Protein AF-A0A1V2LQW3-F1 (afdb_monomer)

Structure (mmCIF, N/CA/C/O backbone):
data_AF-A0A1V2LQW3-F1
#
_entry.id   AF-A0A1V2LQW3-F1
#
loop_
_atom_site.group_PDB
_atom_site.id
_atom_site.type_symbol
_atom_site.label_atom_id
_atom_site.label_alt_id
_atom_site.label_comp_id
_atom_site.label_asym_id
_atom_site.label_entity_id
_atom_site.label_seq_id
_atom_site.pdbx_PDB_ins_code
_atom_site.Cartn_x
_atom_site.Cartn_y
_atom_site.Cartn_z
_atom_site.occupancy
_atom_site.B_iso_or_equiv
_atom_site.auth_seq_id
_atom_site.auth_comp_id
_atom_site.auth_asym_id
_atom_site.auth_atom_id
_atom_site.pdbx_PDB_model_num
ATOM 1 N N . MET A 1 1 ? -8.054 16.182 -94.703 1.00 36.06 1 MET A N 1
ATOM 2 C CA . MET A 1 1 ? -8.138 17.647 -94.898 1.00 36.06 1 MET A CA 1
ATOM 3 C C . MET A 1 1 ? -8.722 18.257 -93.636 1.00 36.06 1 MET A C 1
ATOM 5 O O . MET A 1 1 ? -9.782 17.795 -93.249 1.00 36.06 1 MET A O 1
ATOM 9 N N . GLN A 1 2 ? -8.041 19.278 -93.086 1.00 30.33 2 GLN A N 1
ATOM 10 C CA . GLN A 1 2 ? -8.401 20.140 -91.935 1.00 30.33 2 GLN A CA 1
ATOM 11 C C . GLN A 1 2 ? -8.540 19.435 -90.570 1.00 30.33 2 GLN A C 1
ATOM 13 O O . GLN A 1 2 ? -8.998 18.307 -90.520 1.00 30.33 2 GLN A O 1
ATOM 18 N N . ARG A 1 3 ? -8.209 20.011 -89.409 1.00 31.22 3 ARG A N 1
ATOM 19 C CA . ARG A 1 3 ? -7.457 21.197 -88.937 1.00 31.22 3 ARG A CA 1
ATOM 20 C C . ARG A 1 3 ? -7.416 20.998 -87.413 1.00 31.22 3 ARG A C 1
ATOM 22 O O . ARG A 1 3 ? -8.466 20.703 -86.868 1.00 31.22 3 ARG A O 1
ATOM 29 N N . GLU A 1 4 ? -6.301 21.251 -86.736 1.00 30.75 4 GLU A N 1
ATOM 30 C CA . GLU A 1 4 ? -6.349 21.814 -85.379 1.00 30.75 4 GLU A CA 1
ATOM 31 C C . GLU A 1 4 ? -5.042 22.550 -85.062 1.00 30.75 4 GLU A C 1
ATOM 33 O O . GLU A 1 4 ? -3.951 22.145 -85.465 1.00 30.75 4 GLU A O 1
ATOM 38 N N . ALA A 1 5 ? -5.207 23.726 -84.463 1.00 33.47 5 ALA A N 1
ATOM 39 C CA . ALA A 1 5 ? -4.215 24.776 -84.317 1.00 33.47 5 ALA A CA 1
ATOM 40 C C . ALA A 1 5 ? -3.486 24.688 -82.965 1.00 33.47 5 ALA A C 1
ATOM 42 O O . ALA A 1 5 ? -4.085 24.377 -81.942 1.00 33.47 5 ALA A O 1
ATOM 43 N N . ARG A 1 6 ? -2.191 25.026 -82.971 1.00 37.09 6 ARG A N 1
ATOM 44 C CA . ARG A 1 6 ? -1.392 25.395 -81.784 1.00 37.09 6 ARG A CA 1
ATOM 45 C C . ARG A 1 6 ? -1.710 26.832 -81.375 1.00 37.09 6 ARG A C 1
ATOM 47 O O . ARG A 1 6 ? -1.952 27.593 -82.304 1.00 37.09 6 ARG A O 1
ATOM 54 N N . ILE A 1 7 ? -1.588 27.189 -80.082 1.00 40.00 7 ILE A N 1
ATOM 55 C CA . ILE A 1 7 ? -0.587 28.121 -79.472 1.00 40.00 7 ILE A CA 1
ATOM 56 C C . ILE A 1 7 ? -0.532 27.864 -77.915 1.00 40.00 7 ILE A C 1
ATOM 58 O O . ILE A 1 7 ? -1.255 26.978 -77.467 1.00 40.00 7 ILE A O 1
ATOM 62 N N . PRO A 1 8 ? 0.318 28.515 -77.081 1.00 36.09 8 PRO A N 1
ATOM 63 C CA . PRO A 1 8 ? 1.553 27.986 -76.474 1.00 36.09 8 PRO A CA 1
ATOM 64 C C . PRO A 1 8 ? 1.523 27.851 -74.927 1.00 36.09 8 PRO A C 1
ATOM 66 O O . PRO A 1 8 ? 0.707 28.465 -74.246 1.00 36.09 8 PRO A O 1
ATOM 69 N N . LEU A 1 9 ? 2.485 27.116 -74.357 1.00 34.53 9 LEU A N 1
ATOM 70 C CA . LEU A 1 9 ? 2.824 27.173 -72.927 1.00 34.53 9 LEU A CA 1
ATOM 71 C C . LEU A 1 9 ? 4.061 28.065 -72.748 1.00 34.53 9 LEU A C 1
ATOM 73 O O . LEU A 1 9 ? 5.179 27.626 -73.000 1.00 34.53 9 LEU A O 1
ATOM 77 N N . GLU A 1 10 ? 3.851 29.309 -72.323 1.00 35.41 10 GLU A N 1
ATOM 78 C CA . GLU A 1 10 ? 4.890 30.180 -71.763 1.00 35.41 10 GLU A CA 1
ATOM 79 C C . GLU A 1 10 ? 4.556 30.468 -70.301 1.00 35.41 10 GLU A C 1
ATOM 81 O O . GLU A 1 10 ? 3.424 30.819 -69.969 1.00 35.41 10 GLU A O 1
ATOM 86 N N . GLY A 1 11 ? 5.553 30.326 -69.430 1.00 29.30 11 GLY A N 1
ATOM 87 C CA . GLY A 1 11 ? 5.400 30.656 -68.020 1.00 29.30 11 GLY A CA 1
ATOM 88 C C . GLY A 1 11 ? 6.510 30.131 -67.122 1.00 29.30 11 GLY A C 1
ATOM 89 O O . GLY A 1 11 ? 6.221 29.576 -66.068 1.00 29.30 11 GLY A O 1
ATOM 90 N N . GLU A 1 12 ? 7.776 30.308 -67.508 1.00 41.56 12 GLU A N 1
ATOM 91 C CA . GLU A 1 12 ? 8.852 30.387 -66.520 1.00 41.56 12 GLU A CA 1
ATOM 92 C C . GLU A 1 12 ? 8.511 31.499 -65.520 1.00 41.56 12 GLU A C 1
ATOM 94 O O . GLU A 1 12 ? 8.463 32.671 -65.901 1.00 41.56 12 GLU A O 1
ATOM 99 N N . LYS A 1 13 ? 8.285 31.146 -64.249 1.00 35.94 13 LYS A N 1
ATOM 100 C CA . LYS A 1 13 ? 8.717 31.934 -63.084 1.00 35.94 13 LYS A CA 1
ATOM 101 C C . LYS A 1 13 ? 8.375 31.244 -61.763 1.00 35.94 13 LYS A C 1
ATOM 103 O O . LYS A 1 13 ? 7.268 30.770 -61.558 1.00 35.94 13 LYS A O 1
ATOM 108 N N . GLN A 1 14 ? 9.350 31.346 -60.857 1.00 32.97 14 GLN A N 1
ATOM 109 C CA . GLN A 1 14 ? 9.320 31.057 -59.417 1.00 32.97 14 GLN A CA 1
ATOM 110 C C . GLN A 1 14 ? 9.673 29.626 -58.984 1.00 32.97 14 GLN A C 1
ATOM 112 O O . GLN A 1 14 ? 8.969 28.962 -58.234 1.00 32.97 14 GLN A O 1
ATOM 117 N N . LEU A 1 15 ? 10.898 29.234 -59.346 1.00 40.00 15 LEU A N 1
ATOM 118 C CA . LEU A 1 15 ? 11.817 28.611 -58.391 1.00 40.00 15 LEU A CA 1
ATOM 119 C C . LEU A 1 15 ? 12.163 29.633 -57.293 1.00 40.00 15 LEU A C 1
ATOM 121 O O . LEU A 1 15 ? 13.066 30.446 -57.474 1.00 40.00 15 LEU A O 1
ATOM 125 N N . SER A 1 16 ? 11.456 29.602 -56.167 1.00 38.72 16 SER A N 1
ATOM 126 C CA . SER A 1 16 ? 12.013 29.991 -54.865 1.00 38.72 16 SER A CA 1
ATOM 127 C C . SER A 1 16 ? 11.068 29.584 -53.731 1.00 38.72 16 SER A C 1
ATOM 129 O O . SER A 1 16 ? 9.889 29.914 -53.736 1.00 38.72 16 SER A O 1
ATOM 131 N N . ASN A 1 17 ? 11.629 28.892 -52.736 1.00 34.75 17 ASN A N 1
ATOM 132 C CA . ASN A 1 17 ? 11.014 28.463 -51.472 1.00 34.75 17 ASN A CA 1
ATOM 133 C C . ASN A 1 17 ? 10.081 27.245 -51.504 1.00 34.75 17 ASN A C 1
ATOM 135 O O . ASN A 1 17 ? 8.942 27.310 -51.051 1.00 34.75 17 ASN A O 1
ATOM 139 N N . ILE A 1 18 ? 10.627 26.079 -51.848 1.00 35.09 18 ILE A N 1
ATOM 140 C CA . ILE A 1 18 ? 10.223 24.856 -51.144 1.00 35.09 18 ILE A CA 1
ATOM 141 C C . ILE A 1 18 ? 11.275 24.642 -50.058 1.00 35.09 18 ILE A C 1
ATOM 143 O O . ILE A 1 18 ? 12.358 24.124 -50.315 1.00 35.09 18 ILE A O 1
ATOM 147 N N . LYS A 1 19 ? 10.989 25.136 -48.846 1.00 32.06 19 LYS A N 1
ATOM 148 C CA . LYS A 1 19 ? 11.715 24.706 -47.647 1.00 32.06 19 LYS A CA 1
ATOM 149 C C . LYS A 1 19 ? 11.598 23.189 -47.592 1.00 32.06 19 LYS A C 1
ATOM 151 O O . LYS A 1 19 ? 10.472 22.689 -47.597 1.00 32.06 19 LYS A O 1
ATOM 156 N N . ASN A 1 20 ? 12.740 22.507 -47.540 1.00 35.47 20 ASN A N 1
ATOM 157 C CA . ASN A 1 20 ? 12.854 21.103 -47.173 1.00 35.47 20 ASN A CA 1
ATOM 158 C C . ASN A 1 20 ? 11.865 20.811 -46.039 1.00 35.47 20 ASN A C 1
ATOM 160 O O . ASN A 1 20 ? 12.103 21.187 -44.894 1.00 35.47 20 ASN A O 1
ATOM 164 N N . HIS A 1 21 ? 10.736 20.181 -46.357 1.00 32.88 21 HIS A N 1
ATOM 165 C CA . HIS A 1 21 ? 10.089 19.339 -45.372 1.00 32.88 21 HIS A CA 1
ATOM 166 C C . HIS A 1 21 ? 11.007 18.132 -45.302 1.00 32.88 21 HIS A C 1
ATOM 168 O O . HIS A 1 21 ? 10.893 17.208 -46.106 1.00 32.88 21 HIS A O 1
ATOM 174 N N . GLU A 1 22 ? 11.996 18.208 -44.411 1.00 30.56 22 GLU A N 1
ATOM 175 C CA . GLU A 1 22 ? 12.583 17.001 -43.863 1.00 30.56 22 GLU A CA 1
ATOM 176 C C . GLU A 1 22 ? 11.402 16.147 -43.423 1.00 30.56 22 GLU A C 1
ATOM 178 O O . GLU A 1 22 ? 10.659 16.489 -42.502 1.00 30.56 22 GLU A O 1
ATOM 183 N N . ILE A 1 23 ? 11.175 15.063 -44.157 1.00 35.03 23 ILE A N 1
ATOM 184 C CA . ILE A 1 23 ? 10.431 13.942 -43.625 1.00 35.03 23 ILE A CA 1
ATOM 185 C C . ILE A 1 23 ? 11.296 13.486 -42.457 1.00 35.03 23 ILE A C 1
ATOM 187 O O . ILE A 1 23 ? 12.289 12.786 -42.647 1.00 35.03 23 ILE A O 1
ATOM 191 N N . VAL A 1 24 ? 10.965 13.964 -41.259 1.00 31.55 24 VAL A N 1
ATOM 192 C CA . VAL A 1 24 ? 11.490 13.414 -40.020 1.00 31.55 24 VAL A CA 1
ATOM 193 C C . VAL A 1 24 ? 10.931 12.002 -39.957 1.00 31.55 24 VAL A C 1
ATOM 195 O O . VAL A 1 24 ? 9.814 11.762 -39.502 1.00 31.55 24 VAL A O 1
ATOM 198 N N . VAL A 1 25 ? 11.692 11.058 -40.502 1.00 32.56 25 VAL A N 1
ATOM 199 C CA . VAL A 1 25 ? 11.541 9.650 -40.169 1.00 32.56 25 VAL A CA 1
ATOM 200 C C . VAL A 1 25 ? 11.925 9.569 -38.697 1.00 32.56 25 VAL A C 1
ATOM 202 O O . VAL A 1 25 ? 13.106 9.555 -38.360 1.00 32.56 25 VAL A O 1
ATOM 205 N N . VAL A 1 26 ? 10.927 9.615 -37.815 1.00 36.00 26 VAL A N 1
ATOM 206 C CA . VAL A 1 26 ? 11.107 9.333 -36.391 1.00 36.00 26 VAL A CA 1
ATOM 207 C C . VAL A 1 26 ? 11.644 7.906 -36.319 1.00 36.00 26 VAL A C 1
ATOM 209 O O . VAL A 1 26 ? 10.924 6.957 -36.630 1.00 36.00 26 VAL A O 1
ATOM 212 N N . GLN A 1 27 ? 12.938 7.756 -36.027 1.00 40.62 27 GLN A N 1
ATOM 213 C CA . GLN A 1 27 ? 13.554 6.444 -35.858 1.00 40.62 27 GLN A CA 1
ATOM 214 C C . GLN A 1 27 ? 12.815 5.709 -34.727 1.00 40.62 27 GLN A C 1
ATOM 216 O O . GLN A 1 27 ? 12.693 6.281 -33.644 1.00 40.62 27 GLN A O 1
ATOM 221 N N . PRO A 1 28 ? 12.305 4.481 -34.939 1.00 45.44 28 PRO A N 1
ATOM 222 C CA . PRO A 1 28 ? 11.524 3.794 -33.909 1.00 45.44 28 PRO A CA 1
ATOM 223 C C . PRO A 1 28 ? 12.383 3.217 -32.780 1.00 45.44 28 PRO A C 1
ATOM 225 O O . PRO A 1 28 ? 11.857 2.877 -31.725 1.00 45.44 28 PRO A O 1
ATOM 228 N N . ASP A 1 29 ? 13.693 3.095 -32.977 1.00 56.12 29 ASP A N 1
ATOM 229 C CA . ASP A 1 29 ? 14.504 2.242 -32.119 1.00 56.12 29 ASP A CA 1
ATOM 230 C C . ASP A 1 29 ? 15.309 3.076 -31.133 1.00 56.12 29 ASP A C 1
ATOM 232 O O . ASP A 1 29 ? 16.514 3.275 -31.305 1.00 56.12 29 ASP A O 1
ATOM 236 N N . SER A 1 30 ? 14.643 3.555 -30.083 1.00 75.00 30 SER A N 1
ATOM 237 C CA . SER A 1 30 ? 15.375 3.949 -28.883 1.00 75.00 30 SER A CA 1
ATOM 238 C C . SER A 1 30 ? 16.172 2.747 -28.369 1.00 75.00 30 SER A C 1
ATOM 240 O O . SER A 1 30 ? 15.704 1.604 -28.437 1.00 75.00 30 SER A O 1
ATOM 242 N N . ASP A 1 31 ? 17.368 2.988 -27.836 1.00 88.31 31 ASP A N 1
ATOM 243 C CA . ASP A 1 31 ? 18.212 1.929 -27.270 1.00 88.31 31 ASP A CA 1
ATOM 244 C C . ASP A 1 31 ? 17.471 1.154 -26.159 1.00 88.31 31 ASP A C 1
ATOM 246 O O . ASP A 1 31 ? 17.617 -0.061 -26.038 1.00 88.31 31 ASP A O 1
ATOM 250 N N . ILE A 1 32 ? 16.545 1.824 -25.462 1.00 93.31 32 ILE A N 1
ATOM 251 C CA . ILE A 1 32 ? 15.564 1.232 -24.543 1.00 93.31 32 ILE A CA 1
ATOM 252 C C . ILE A 1 32 ? 14.673 0.185 -25.221 1.00 93.31 32 ILE A C 1
ATOM 254 O O . ILE A 1 32 ? 14.495 -0.906 -24.686 1.00 93.31 32 ILE A O 1
ATOM 258 N N . THR A 1 33 ? 14.100 0.483 -26.391 1.00 91.94 33 THR A N 1
ATOM 259 C CA . THR A 1 33 ? 13.218 -0.461 -27.099 1.00 91.94 33 THR A CA 1
ATOM 260 C C . THR A 1 33 ? 13.994 -1.705 -27.522 1.00 91.94 33 THR A C 1
ATOM 262 O O . THR A 1 33 ? 13.523 -2.819 -27.293 1.00 91.94 33 THR A O 1
ATOM 265 N N . ARG A 1 34 ? 15.222 -1.531 -28.035 1.00 92.31 34 ARG A N 1
ATOM 266 C CA . ARG A 1 34 ? 16.102 -2.660 -28.382 1.00 92.31 34 ARG A CA 1
ATOM 267 C C . ARG A 1 34 ? 16.474 -3.492 -27.156 1.00 92.31 34 ARG A C 1
ATOM 269 O O . ARG A 1 34 ? 16.441 -4.716 -27.230 1.00 92.31 34 ARG A O 1
ATOM 276 N N . ALA A 1 35 ? 16.786 -2.842 -26.036 1.00 93.38 35 ALA A N 1
ATOM 277 C CA . ALA A 1 35 ? 17.087 -3.511 -24.775 1.00 93.38 35 ALA A CA 1
ATOM 278 C C . ALA A 1 35 ? 15.894 -4.336 -24.264 1.00 93.38 35 ALA A C 1
ATOM 280 O O . ALA A 1 35 ? 16.063 -5.494 -23.890 1.00 93.38 35 ALA A O 1
ATOM 281 N N . ILE A 1 36 ? 14.674 -3.788 -24.303 1.00 93.88 36 ILE A N 1
ATOM 282 C CA . ILE A 1 36 ? 13.452 -4.521 -23.932 1.00 93.88 36 ILE A CA 1
ATOM 283 C C . ILE A 1 36 ? 13.230 -5.715 -24.867 1.00 93.88 36 ILE A C 1
ATOM 285 O O . ILE A 1 36 ? 12.926 -6.812 -24.398 1.00 93.88 36 ILE A O 1
ATOM 289 N N . ASP A 1 37 ? 13.404 -5.530 -26.176 1.00 93.06 37 ASP A N 1
ATOM 290 C CA . ASP A 1 37 ? 13.251 -6.617 -27.140 1.00 93.06 37 ASP A CA 1
ATOM 291 C C . ASP A 1 37 ? 14.291 -7.720 -26.908 1.00 93.06 37 ASP A C 1
ATOM 293 O O . ASP A 1 37 ? 13.925 -8.896 -26.909 1.00 93.06 37 ASP A O 1
ATOM 297 N N . ALA A 1 38 ? 15.546 -7.378 -26.608 1.00 91.31 38 ALA A N 1
ATOM 298 C CA . ALA A 1 38 ? 16.582 -8.348 -26.253 1.00 91.31 38 ALA A CA 1
ATOM 299 C C . ALA A 1 38 ? 16.172 -9.219 -25.048 1.00 91.31 38 ALA A C 1
ATOM 301 O O . ALA A 1 38 ? 16.261 -10.450 -25.125 1.00 91.31 38 ALA A O 1
ATOM 302 N N . LEU A 1 39 ? 15.597 -8.612 -23.996 1.00 91.69 39 LEU A N 1
ATOM 303 C CA . LEU A 1 39 ? 15.092 -9.356 -22.834 1.00 91.69 39 LEU A CA 1
ATOM 304 C C . LEU A 1 39 ? 14.028 -10.391 -23.224 1.00 91.69 39 LEU A C 1
ATOM 306 O O . LEU A 1 39 ? 14.043 -11.514 -22.719 1.00 91.69 39 LEU A O 1
ATOM 310 N N . THR A 1 40 ? 13.114 -10.044 -24.136 1.00 89.31 40 THR A N 1
ATOM 311 C CA . THR A 1 40 ? 12.055 -10.974 -24.577 1.00 89.31 40 THR A CA 1
ATOM 312 C C . THR A 1 40 ? 12.580 -12.163 -25.384 1.00 89.31 40 THR A C 1
ATOM 314 O O . THR A 1 40 ? 11.919 -13.199 -25.438 1.00 89.31 40 THR A O 1
ATOM 317 N N . HIS A 1 41 ? 13.780 -12.049 -25.959 1.00 90.25 41 HIS A N 1
ATOM 318 C CA . HIS A 1 41 ? 14.463 -13.128 -26.675 1.00 90.25 41 HIS A CA 1
ATOM 319 C C . HIS A 1 41 ? 15.444 -13.912 -25.783 1.00 90.25 41 HIS A C 1
ATOM 321 O O . HIS A 1 41 ? 16.157 -14.787 -26.273 1.00 90.25 41 HIS A O 1
ATOM 327 N N . GLY A 1 42 ? 15.461 -13.636 -24.473 1.00 86.88 42 GLY A N 1
ATOM 328 C CA . GLY A 1 42 ? 16.288 -14.340 -23.492 1.00 86.88 42 GLY A CA 1
ATOM 329 C C . GLY A 1 42 ? 17.697 -13.772 -23.307 1.00 86.88 42 GLY A C 1
ATOM 330 O O . GLY A 1 42 ? 18.497 -14.384 -22.599 1.00 86.88 42 GLY A O 1
ATOM 331 N N . ASP A 1 43 ? 18.013 -12.623 -23.912 1.00 89.00 43 ASP A N 1
ATOM 332 C CA . ASP A 1 43 ? 19.267 -11.915 -23.665 1.00 89.00 43 ASP A CA 1
ATOM 333 C C . ASP A 1 43 ? 19.100 -10.936 -22.500 1.00 89.00 43 ASP A C 1
ATOM 335 O O . ASP A 1 43 ? 18.601 -9.823 -22.652 1.00 89.00 43 ASP A O 1
ATOM 339 N N . TYR A 1 44 ? 19.532 -11.365 -21.316 1.00 90.19 44 TYR A N 1
ATOM 340 C CA . TYR A 1 44 ? 19.398 -10.597 -20.078 1.00 90.19 44 TYR A CA 1
ATOM 341 C C . TYR A 1 44 ? 20.572 -9.651 -19.798 1.00 90.19 44 TYR A C 1
ATOM 343 O O . TYR A 1 44 ? 20.592 -9.012 -18.748 1.00 90.19 44 TYR A O 1
ATOM 351 N N . SER A 1 45 ? 21.532 -9.517 -20.720 1.00 90.06 45 SER A N 1
ATOM 352 C CA . SER A 1 45 ? 22.667 -8.591 -20.564 1.00 90.06 45 SER A CA 1
ATOM 353 C C . SER A 1 45 ? 22.240 -7.118 -20.495 1.00 90.06 45 SER A C 1
ATOM 355 O O . SER A 1 45 ? 22.954 -6.286 -19.944 1.00 90.06 45 SER A O 1
ATOM 357 N N . SER A 1 46 ? 21.048 -6.805 -21.008 1.00 91.00 46 SER A N 1
ATOM 358 C CA . SER A 1 46 ? 20.496 -5.448 -21.059 1.00 91.00 46 SER A CA 1
ATOM 359 C C . SER A 1 46 ? 19.767 -5.011 -19.778 1.00 91.00 46 SER A C 1
ATOM 361 O O . SER A 1 46 ? 19.261 -3.891 -19.726 1.00 91.00 46 SER A O 1
ATOM 363 N N . ILE A 1 47 ? 19.682 -5.862 -18.744 1.00 93.62 47 ILE A N 1
ATOM 364 C CA . ILE A 1 47 ? 18.971 -5.525 -17.497 1.00 93.62 47 ILE A CA 1
ATOM 365 C C . ILE A 1 47 ? 19.629 -4.359 -16.769 1.00 93.62 47 ILE A C 1
ATOM 367 O O . ILE A 1 47 ? 18.925 -3.423 -16.402 1.00 93.62 47 ILE A O 1
ATOM 371 N N . ASP A 1 48 ? 20.949 -4.392 -16.593 1.00 92.62 48 ASP A N 1
ATOM 372 C CA . ASP A 1 48 ? 21.667 -3.342 -15.861 1.00 92.62 48 ASP A CA 1
ATOM 373 C C . ASP A 1 48 ? 21.512 -1.985 -16.558 1.00 92.62 48 ASP A C 1
ATOM 375 O O . ASP A 1 48 ? 21.196 -0.986 -15.918 1.00 92.62 48 ASP A O 1
ATOM 379 N N . TYR A 1 49 ? 21.601 -1.980 -17.892 1.00 93.69 49 TYR A N 1
ATOM 380 C CA . TYR A 1 49 ? 21.332 -0.795 -18.705 1.00 93.69 49 TYR A CA 1
ATOM 381 C C . TYR A 1 49 ? 19.916 -0.247 -18.471 1.00 93.69 49 TYR A C 1
ATOM 383 O O . TYR A 1 49 ? 19.744 0.934 -18.185 1.00 93.69 49 TYR A O 1
ATOM 391 N N . LEU A 1 50 ? 18.890 -1.102 -18.526 1.00 95.06 50 LEU A N 1
ATOM 392 C CA . LEU A 1 50 ? 17.513 -0.670 -18.275 1.00 95.06 50 LEU A CA 1
ATOM 393 C C . LEU A 1 50 ? 17.309 -0.182 -16.838 1.00 95.06 50 LEU A C 1
ATOM 395 O O . LEU A 1 50 ? 16.541 0.748 -16.620 1.00 95.06 50 LEU A O 1
ATOM 399 N N . VAL A 1 51 ? 17.978 -0.785 -15.855 1.00 93.94 51 VAL A N 1
ATOM 400 C CA . VAL A 1 51 ? 17.932 -0.338 -14.458 1.00 93.94 51 VAL A CA 1
ATOM 401 C C . VAL A 1 51 ? 18.486 1.079 -14.323 1.00 93.94 51 VAL A C 1
ATOM 403 O O . VAL A 1 51 ? 17.842 1.903 -13.671 1.00 93.94 51 VAL A O 1
ATOM 406 N N . ASP A 1 52 ? 19.624 1.370 -14.945 1.00 93.69 52 ASP A N 1
ATOM 407 C CA . ASP A 1 52 ? 20.279 2.678 -14.858 1.00 93.69 52 ASP A CA 1
ATOM 408 C C . ASP A 1 52 ? 19.475 3.765 -15.588 1.00 93.69 52 ASP A C 1
ATOM 410 O O . ASP A 1 52 ? 19.230 4.845 -15.043 1.00 93.69 52 ASP A O 1
ATOM 414 N N . GLU A 1 53 ? 18.960 3.443 -16.774 1.00 94.44 53 GLU A N 1
ATOM 415 C CA . GLU A 1 53 ? 18.227 4.391 -17.615 1.00 94.44 53 GLU A CA 1
ATOM 416 C C . GLU A 1 53 ? 16.762 4.578 -17.210 1.00 94.44 53 GLU A C 1
ATOM 418 O O . GLU A 1 53 ? 16.132 5.568 -17.575 1.00 94.44 53 GLU A O 1
ATOM 423 N N . SER A 1 54 ? 16.194 3.654 -16.429 1.00 94.50 54 SER A N 1
ATOM 424 C CA . SER A 1 54 ? 14.764 3.665 -16.090 1.00 94.50 54 SER A CA 1
ATOM 425 C C . SER A 1 54 ? 14.289 4.908 -15.343 1.00 94.50 54 SER A C 1
ATOM 427 O O . SER A 1 54 ? 13.086 5.149 -15.316 1.00 94.50 54 SER A O 1
ATOM 429 N N . SER A 1 55 ? 15.194 5.667 -14.721 1.00 93.25 55 SER A N 1
ATOM 430 C CA . SER A 1 55 ? 14.860 6.890 -13.983 1.00 93.25 55 SER A CA 1
ATOM 431 C C . SER A 1 55 ? 14.802 8.151 -14.848 1.00 93.25 55 SER A C 1
ATOM 433 O O . SER A 1 55 ? 14.286 9.169 -14.384 1.00 93.25 55 SER A O 1
ATOM 435 N N . ASP A 1 56 ? 15.298 8.085 -16.087 1.00 95.62 56 ASP A N 1
ATOM 436 C CA . ASP A 1 56 ? 15.123 9.160 -17.055 1.00 95.62 56 ASP A CA 1
ATOM 437 C C . ASP A 1 56 ? 13.646 9.274 -17.472 1.00 95.62 56 ASP A C 1
ATOM 439 O O . ASP A 1 56 ? 12.930 8.276 -17.605 1.00 95.62 56 ASP A O 1
ATOM 443 N N . ILE A 1 57 ? 13.166 10.508 -17.647 1.00 93.62 57 ILE A N 1
ATOM 444 C CA . ILE A 1 57 ? 11.743 10.781 -17.881 1.00 93.62 57 ILE A CA 1
ATOM 445 C C . ILE A 1 57 ? 11.297 10.224 -19.237 1.00 93.62 57 ILE A C 1
ATOM 447 O O . ILE A 1 57 ? 10.241 9.589 -19.317 1.00 93.62 57 ILE A O 1
ATOM 451 N N . GLU A 1 58 ? 12.087 10.423 -20.293 1.00 94.44 58 GLU A N 1
ATOM 452 C CA . GLU A 1 58 ? 11.742 9.980 -21.645 1.00 94.44 58 GLU A CA 1
ATOM 453 C C . GLU A 1 58 ? 11.861 8.458 -21.755 1.00 94.44 58 GLU A C 1
ATOM 455 O O . GLU A 1 58 ? 10.950 7.787 -22.256 1.00 94.44 58 GLU A O 1
ATOM 460 N N . HIS A 1 59 ? 12.934 7.888 -21.202 1.00 95.44 59 HIS A N 1
ATOM 461 C CA . HIS A 1 59 ? 13.121 6.440 -21.145 1.00 95.44 59 HIS A CA 1
ATOM 462 C C . HIS A 1 59 ? 12.023 5.758 -20.327 1.00 95.44 59 HIS A C 1
ATOM 464 O O . HIS A 1 59 ? 11.485 4.735 -20.756 1.00 95.44 59 HIS A O 1
ATOM 470 N N . GLY A 1 60 ? 11.615 6.352 -19.204 1.00 95.31 60 GLY A N 1
ATOM 471 C CA . GLY A 1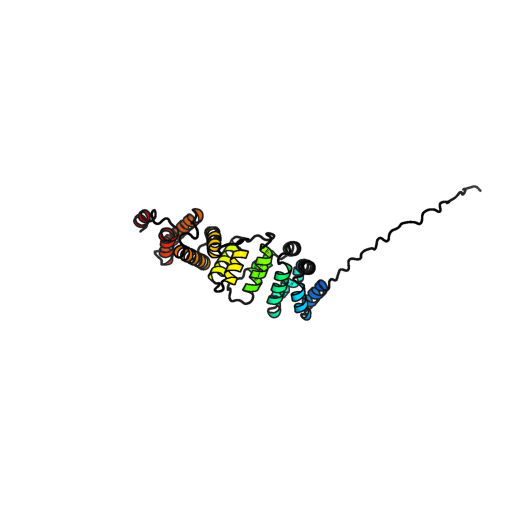 60 ? 10.525 5.849 -18.376 1.00 95.31 60 GLY A CA 1
ATOM 472 C C . GLY A 1 60 ? 9.194 5.754 -19.125 1.00 95.31 60 GLY A C 1
ATOM 473 O O . GLY A 1 60 ? 8.485 4.753 -18.998 1.00 95.31 60 GLY A O 1
ATOM 474 N N . VAL A 1 61 ? 8.882 6.734 -19.981 1.00 95.19 61 VAL A N 1
ATOM 475 C CA . VAL A 1 61 ? 7.687 6.700 -20.845 1.00 95.19 61 VAL A CA 1
ATOM 476 C C . VAL A 1 61 ? 7.778 5.567 -21.870 1.00 95.19 61 VAL A C 1
ATOM 478 O O . VAL A 1 61 ? 6.804 4.843 -22.084 1.00 95.19 61 VAL A O 1
ATOM 481 N N . ILE A 1 62 ? 8.943 5.368 -22.493 1.00 95.19 62 ILE A N 1
ATOM 482 C CA . ILE A 1 62 ? 9.159 4.285 -23.468 1.00 95.19 62 ILE A CA 1
ATOM 483 C C . ILE A 1 62 ? 9.026 2.911 -22.797 1.00 95.19 62 ILE A C 1
ATOM 485 O O . ILE A 1 62 ? 8.385 2.011 -23.352 1.00 95.19 62 ILE A O 1
ATOM 489 N N . ILE A 1 63 ? 9.592 2.754 -21.598 1.00 95.12 63 ILE A N 1
ATOM 490 C CA . ILE A 1 63 ? 9.483 1.538 -20.782 1.00 95.12 63 ILE A CA 1
ATOM 491 C C . ILE A 1 63 ? 8.019 1.260 -20.446 1.00 95.12 63 ILE A C 1
ATOM 493 O O . ILE A 1 63 ? 7.547 0.141 -20.656 1.00 95.12 63 ILE A O 1
ATOM 497 N N . ALA A 1 64 ? 7.276 2.270 -19.987 1.00 93.88 64 ALA A N 1
ATOM 498 C CA . ALA A 1 64 ? 5.862 2.130 -19.654 1.00 93.88 64 ALA A CA 1
ATOM 499 C C . ALA A 1 64 ? 5.011 1.708 -20.862 1.00 93.88 64 ALA A C 1
ATOM 501 O O . ALA A 1 64 ? 4.235 0.757 -20.757 1.00 93.88 64 ALA A O 1
ATOM 502 N N . LYS A 1 65 ? 5.224 2.328 -22.031 1.00 93.25 65 LYS A N 1
ATOM 503 C CA . LYS A 1 65 ? 4.572 1.942 -23.299 1.00 93.25 65 LYS A CA 1
ATOM 504 C C . LYS A 1 65 ? 4.820 0.481 -23.672 1.00 93.25 65 LYS A C 1
ATOM 506 O O . LYS A 1 65 ? 3.948 -0.184 -24.228 1.00 93.25 65 LYS A O 1
ATOM 511 N N . ASN A 1 66 ? 6.007 -0.033 -23.358 1.00 92.75 66 ASN A N 1
ATOM 512 C CA . ASN A 1 66 ? 6.422 -1.394 -23.686 1.00 92.75 66 ASN A CA 1
ATOM 513 C C . ASN A 1 66 ? 6.248 -2.392 -22.532 1.00 92.75 66 ASN A C 1
ATOM 515 O O . ASN A 1 66 ? 6.630 -3.553 -22.677 1.00 92.75 66 ASN A O 1
ATOM 519 N N . ALA A 1 67 ? 5.649 -2.011 -21.403 1.00 92.12 67 ALA A N 1
ATOM 520 C CA . ALA A 1 67 ? 5.642 -2.870 -20.222 1.00 92.12 67 ALA A CA 1
ATOM 521 C C . ALA A 1 67 ? 4.895 -4.204 -20.420 1.00 92.12 67 ALA A C 1
ATOM 523 O O . ALA A 1 67 ? 5.249 -5.177 -19.762 1.00 92.12 67 ALA A O 1
ATOM 524 N N . ASN A 1 68 ? 3.983 -4.333 -21.396 1.00 90.50 68 ASN A N 1
ATOM 525 C CA . ASN A 1 68 ? 3.425 -5.638 -21.806 1.00 90.50 68 ASN A CA 1
ATOM 526 C C . ASN A 1 68 ? 4.503 -6.690 -22.139 1.00 90.50 68 ASN A C 1
ATOM 528 O O . ASN A 1 68 ? 4.274 -7.879 -21.931 1.00 90.50 68 ASN A O 1
ATOM 532 N N . LYS A 1 69 ? 5.669 -6.263 -22.638 1.00 91.81 69 LYS A N 1
ATOM 533 C CA . LYS A 1 69 ? 6.821 -7.132 -22.919 1.00 91.81 69 LYS A CA 1
ATOM 534 C C . LYS A 1 69 ? 7.598 -7.504 -21.651 1.00 91.81 69 LYS A C 1
ATOM 536 O O . LYS A 1 69 ? 8.173 -8.583 -21.581 1.00 91.81 69 LYS A O 1
ATOM 541 N N . LEU A 1 70 ? 7.592 -6.631 -20.643 1.00 91.25 70 LEU A N 1
ATOM 542 C CA . LEU A 1 70 ? 8.339 -6.799 -19.394 1.00 91.25 70 LEU A CA 1
ATOM 543 C C . LEU A 1 70 ? 7.573 -7.603 -18.341 1.00 91.25 70 LEU A C 1
ATOM 545 O O . LEU A 1 70 ? 8.172 -8.394 -17.618 1.00 91.25 70 LEU A O 1
ATOM 549 N N . LEU A 1 71 ? 6.252 -7.429 -18.248 1.00 90.69 71 LEU A N 1
ATOM 550 C CA . LEU A 1 71 ? 5.436 -8.078 -17.219 1.00 90.69 71 LEU A CA 1
ATOM 551 C C . LEU A 1 71 ? 5.548 -9.618 -17.200 1.00 90.69 71 LEU A C 1
ATOM 553 O O . LEU A 1 71 ? 5.641 -10.162 -16.099 1.00 90.69 71 LEU A O 1
ATOM 557 N N . PRO A 1 72 ? 5.599 -10.340 -18.340 1.00 89.94 72 PRO A N 1
ATOM 558 C CA . PRO A 1 72 ? 5.804 -11.791 -18.337 1.00 89.94 72 PRO A CA 1
ATOM 559 C C . PRO A 1 72 ? 7.134 -12.225 -17.704 1.00 89.94 72 PRO A C 1
ATOM 561 O O . PRO A 1 72 ? 7.219 -13.296 -17.109 1.00 89.94 72 PRO A O 1
ATOM 564 N N . LEU A 1 73 ? 8.168 -11.379 -17.765 1.00 90.56 73 LEU A N 1
ATOM 565 C CA . LEU A 1 73 ? 9.490 -11.682 -17.207 1.00 90.56 73 LEU A CA 1
ATOM 566 C C . LEU A 1 73 ? 9.492 -11.706 -15.671 1.00 90.56 73 LEU A C 1
ATOM 568 O O . LEU A 1 73 ? 10.420 -12.239 -15.068 1.00 90.56 73 LEU A O 1
ATOM 572 N N . LEU A 1 74 ? 8.440 -11.194 -15.021 1.00 88.50 74 LEU A N 1
ATOM 573 C CA . LEU A 1 74 ? 8.261 -11.296 -13.569 1.00 88.50 74 LEU A CA 1
ATOM 574 C C . LEU A 1 74 ? 8.097 -12.744 -13.086 1.00 88.50 74 LEU A C 1
ATOM 576 O O . LEU A 1 74 ? 8.346 -13.020 -11.912 1.00 88.50 74 LEU A O 1
ATOM 580 N N . GLU A 1 75 ? 7.698 -13.664 -13.969 1.00 85.75 75 GLU A N 1
ATOM 581 C CA . GLU A 1 75 ? 7.624 -15.100 -13.670 1.00 85.75 75 GLU A CA 1
ATOM 582 C C . GLU A 1 75 ? 9.022 -15.742 -13.580 1.00 85.75 75 GLU A C 1
ATOM 584 O O . GLU A 1 75 ? 9.193 -16.801 -12.971 1.00 85.75 75 GLU A O 1
ATOM 589 N N . ILE A 1 76 ? 10.051 -15.073 -14.113 1.00 88.12 76 ILE A N 1
ATOM 590 C CA . ILE A 1 76 ? 11.444 -15.505 -14.026 1.00 88.12 76 ILE A CA 1
ATOM 591 C C . ILE A 1 76 ? 12.028 -14.969 -12.720 1.00 88.12 76 ILE A C 1
ATOM 593 O O . ILE A 1 76 ? 12.321 -13.781 -12.576 1.00 88.12 76 ILE A O 1
ATOM 597 N N . LYS A 1 77 ? 12.217 -15.864 -11.743 1.00 83.94 77 LYS A N 1
ATOM 598 C CA . LYS A 1 77 ? 12.615 -15.510 -10.369 1.00 83.94 77 LYS A CA 1
ATOM 599 C C . LYS A 1 77 ? 13.831 -14.579 -10.317 1.00 83.94 77 LYS A C 1
ATOM 601 O O . LYS A 1 77 ? 13.805 -13.614 -9.556 1.00 83.94 77 LYS A O 1
ATOM 606 N N . GLN A 1 78 ? 14.851 -14.859 -11.128 1.00 87.69 78 GLN A N 1
ATOM 607 C CA . GLN A 1 78 ? 16.103 -14.102 -11.187 1.00 87.69 78 GLN A CA 1
ATOM 608 C C . GLN A 1 78 ? 15.915 -12.669 -11.689 1.00 87.69 78 GLN A C 1
ATOM 610 O O . GLN A 1 78 ? 16.682 -11.807 -11.295 1.00 87.69 78 GLN A O 1
ATOM 615 N N . LEU A 1 79 ? 14.902 -12.415 -12.522 1.00 89.19 79 LEU A N 1
ATOM 616 C CA . LEU A 1 79 ? 14.670 -11.103 -13.134 1.00 89.19 79 LEU A CA 1
ATOM 617 C C . LEU A 1 79 ? 13.588 -10.305 -12.413 1.00 89.19 79 LEU A C 1
ATOM 619 O O . LEU A 1 79 ? 13.533 -9.086 -12.526 1.00 89.19 79 LEU A O 1
ATOM 623 N N . SER A 1 80 ? 12.718 -10.987 -11.663 1.00 89.06 80 SER A N 1
ATOM 624 C CA . SER A 1 80 ? 11.537 -10.380 -11.046 1.00 89.06 80 SER A CA 1
ATOM 625 C C . SER A 1 80 ? 11.847 -9.104 -10.255 1.00 89.06 80 SER A C 1
ATOM 627 O O . SER A 1 80 ? 11.115 -8.121 -10.365 1.00 89.06 80 SER A O 1
ATOM 629 N N . HIS A 1 81 ? 12.941 -9.099 -9.490 1.00 90.00 81 HIS A N 1
ATOM 630 C CA . HIS A 1 81 ? 13.356 -7.948 -8.696 1.00 90.00 81 HIS A CA 1
ATOM 631 C C . HIS A 1 81 ? 13.723 -6.747 -9.575 1.00 90.00 81 HIS A C 1
ATOM 633 O O . HIS A 1 81 ? 13.213 -5.647 -9.353 1.00 90.00 81 HIS A O 1
ATOM 639 N N . ASP A 1 82 ? 14.564 -6.961 -10.586 1.00 92.88 82 ASP A N 1
ATOM 640 C CA . ASP A 1 82 ? 15.063 -5.897 -11.456 1.00 92.88 82 ASP A CA 1
ATOM 641 C C . ASP A 1 82 ? 13.969 -5.348 -12.362 1.00 92.88 82 ASP A C 1
ATOM 643 O O . ASP A 1 82 ? 13.859 -4.136 -12.523 1.00 92.88 82 ASP A O 1
ATOM 647 N N . ILE A 1 83 ? 13.066 -6.200 -12.852 1.00 93.69 83 ILE A N 1
ATOM 648 C CA . ILE A 1 83 ? 11.897 -5.745 -13.610 1.00 93.69 83 ILE A CA 1
ATOM 649 C C . ILE A 1 83 ? 10.995 -4.860 -12.739 1.00 93.69 83 ILE A C 1
ATOM 651 O O . ILE A 1 83 ? 10.562 -3.797 -13.186 1.00 93.69 83 ILE A O 1
ATOM 655 N N . TYR A 1 84 ? 10.746 -5.225 -11.475 1.00 93.00 84 TYR A N 1
ATOM 656 C CA . TYR A 1 84 ? 10.021 -4.331 -10.567 1.00 93.00 84 TYR A CA 1
ATOM 657 C C . TYR A 1 84 ? 10.781 -3.029 -10.294 1.00 93.00 84 TYR A C 1
ATOM 659 O O . TYR A 1 84 ? 10.146 -1.986 -10.140 1.00 93.00 84 TYR A O 1
ATOM 667 N N . LYS A 1 85 ? 12.116 -3.069 -10.228 1.00 93.62 85 LYS A N 1
ATOM 668 C CA . LYS A 1 85 ? 12.957 -1.882 -10.032 1.00 93.62 85 LYS A CA 1
ATOM 669 C C . LYS A 1 85 ? 12.875 -0.931 -11.223 1.00 93.62 85 LYS A C 1
ATOM 671 O O . LYS A 1 85 ? 12.620 0.250 -10.999 1.00 93.62 85 LYS A O 1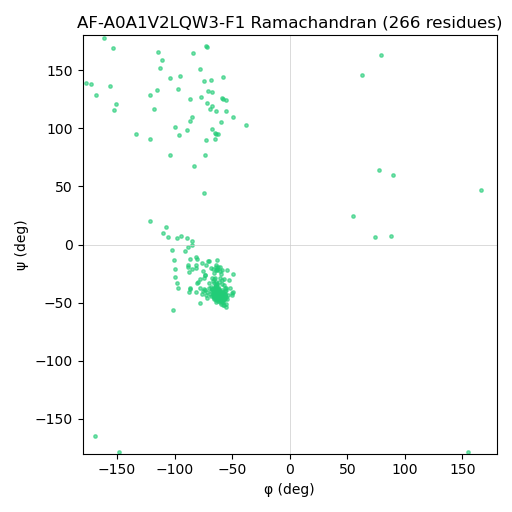
ATOM 676 N N . ILE A 1 86 ? 12.998 -1.458 -12.440 1.00 95.81 86 ILE A N 1
ATOM 677 C CA . ILE A 1 86 ? 12.834 -0.731 -13.703 1.00 95.81 86 ILE A CA 1
ATOM 678 C C . ILE A 1 86 ? 11.458 -0.060 -13.731 1.00 95.81 86 ILE A C 1
ATOM 680 O O . ILE A 1 86 ? 11.367 1.158 -13.834 1.00 95.81 86 ILE A O 1
ATOM 684 N N . ILE A 1 87 ? 10.383 -0.829 -13.516 1.00 94.75 87 ILE A N 1
ATOM 685 C CA . ILE A 1 87 ? 9.012 -0.294 -13.507 1.00 94.75 87 ILE A CA 1
ATOM 686 C C . ILE A 1 87 ? 8.850 0.795 -12.434 1.00 94.75 87 ILE A C 1
ATOM 688 O O . ILE A 1 87 ? 8.324 1.869 -12.711 1.00 94.75 87 ILE A O 1
ATOM 692 N N . ALA A 1 88 ? 9.313 0.558 -11.203 1.00 94.06 88 ALA A N 1
ATOM 693 C CA . ALA A 1 88 ? 9.177 1.531 -10.118 1.00 94.06 88 ALA A CA 1
ATOM 694 C C . ALA A 1 88 ? 9.941 2.836 -10.383 1.00 94.06 88 ALA A C 1
ATOM 696 O O . ALA A 1 88 ? 9.489 3.893 -9.947 1.00 94.06 88 ALA A O 1
ATOM 697 N N . ALA A 1 89 ? 11.108 2.764 -11.025 1.00 95.50 89 ALA A N 1
ATOM 698 C CA . ALA A 1 89 ? 11.904 3.932 -11.379 1.00 95.50 89 ALA A CA 1
ATOM 699 C C . ALA A 1 89 ? 11.253 4.723 -12.520 1.00 95.50 89 ALA A C 1
ATOM 701 O O . ALA A 1 89 ? 11.061 5.925 -12.365 1.00 95.50 89 ALA A O 1
ATOM 702 N N . SER A 1 90 ? 10.795 4.040 -13.573 1.00 96.12 90 SER A N 1
ATOM 703 C CA . SER A 1 90 ? 10.138 4.661 -14.731 1.00 96.12 90 SER A CA 1
ATOM 704 C C . SER A 1 90 ? 8.855 5.401 -14.394 1.00 96.12 90 SER A C 1
ATOM 706 O O . SER A 1 90 ? 8.539 6.406 -15.022 1.00 96.12 90 SER A O 1
ATOM 708 N N . LEU A 1 91 ? 8.119 4.925 -13.392 1.00 94.50 91 LEU A N 1
ATOM 709 C CA . LEU A 1 91 ? 6.851 5.520 -12.974 1.00 94.50 91 LEU A CA 1
ATOM 710 C C . LEU A 1 91 ? 7.011 6.630 -11.932 1.00 94.50 91 LEU A C 1
ATOM 712 O O . LEU A 1 91 ? 6.074 7.392 -11.692 1.00 94.50 91 LEU A O 1
ATOM 716 N N . ARG A 1 92 ? 8.156 6.711 -11.248 1.00 92.12 92 ARG A N 1
ATOM 717 C CA . ARG A 1 92 ? 8.320 7.624 -10.114 1.00 92.12 92 ARG A CA 1
ATOM 718 C C . ARG A 1 92 ? 8.293 9.068 -10.600 1.00 92.12 92 ARG A C 1
ATOM 720 O O . ARG A 1 92 ? 9.172 9.484 -11.340 1.00 92.12 92 ARG A O 1
ATOM 727 N N . ASN A 1 93 ? 7.320 9.839 -10.115 1.00 89.56 93 ASN A N 1
ATOM 728 C CA . ASN A 1 93 ? 7.127 11.247 -10.479 1.00 89.56 93 ASN A CA 1
ATOM 729 C C . ASN A 1 93 ? 6.996 11.479 -12.001 1.00 89.56 93 ASN A C 1
ATOM 731 O O . ASN A 1 93 ? 7.264 12.579 -12.474 1.00 89.56 93 ASN A O 1
ATOM 735 N N . ASN A 1 94 ? 6.565 10.465 -12.761 1.00 93.19 94 ASN A N 1
ATOM 736 C CA . ASN A 1 94 ? 6.439 10.523 -14.215 1.00 93.19 94 ASN A CA 1
ATOM 737 C C . ASN A 1 94 ? 4.988 10.233 -14.620 1.00 93.19 94 ASN A C 1
ATOM 739 O O . ASN A 1 94 ? 4.583 9.082 -14.785 1.00 93.19 94 ASN A O 1
ATOM 743 N N . VAL A 1 95 ? 4.189 11.297 -14.717 1.00 92.50 95 VAL A N 1
ATOM 744 C CA . VAL A 1 95 ? 2.744 11.215 -14.991 1.00 92.50 95 VAL A CA 1
ATOM 745 C C . VAL A 1 95 ? 2.469 10.596 -16.362 1.00 92.50 95 VAL A C 1
ATOM 747 O O . VAL A 1 95 ? 1.588 9.746 -16.481 1.00 92.50 95 VAL A O 1
ATOM 750 N N . ASP A 1 96 ? 3.265 10.940 -17.375 1.00 92.56 96 ASP A N 1
ATOM 751 C CA . ASP A 1 96 ? 3.117 10.390 -18.725 1.00 92.56 96 ASP A CA 1
ATOM 752 C C . ASP A 1 96 ? 3.386 8.880 -18.737 1.00 92.56 96 ASP A C 1
ATOM 754 O O . ASP A 1 96 ? 2.587 8.109 -19.270 1.00 92.56 96 ASP A O 1
ATOM 758 N N . ALA A 1 97 ? 4.451 8.427 -18.067 1.00 93.88 97 ALA A N 1
ATOM 759 C CA . ALA A 1 97 ? 4.733 7.000 -17.935 1.00 93.88 97 ALA A CA 1
ATOM 760 C C . ALA A 1 97 ? 3.623 6.267 -17.166 1.00 93.88 97 ALA A C 1
ATOM 762 O O . ALA A 1 97 ? 3.235 5.165 -17.546 1.00 93.88 97 ALA A O 1
ATOM 763 N N . GLN A 1 98 ? 3.060 6.869 -16.116 1.00 92.19 98 GLN A N 1
ATOM 764 C CA . GLN A 1 98 ? 1.927 6.286 -15.389 1.00 92.19 98 GLN A CA 1
ATOM 765 C C . GLN A 1 98 ? 0.677 6.156 -16.262 1.00 92.19 98 GLN A C 1
ATOM 767 O O . GLN A 1 98 ? 0.007 5.125 -16.198 1.00 92.19 98 GLN A O 1
ATOM 772 N N . HIS A 1 99 ? 0.372 7.160 -17.089 1.00 90.94 99 HIS A N 1
ATOM 773 C CA . HIS A 1 99 ? -0.744 7.092 -18.031 1.00 90.94 99 HIS A CA 1
ATOM 774 C C . HIS A 1 99 ? -0.551 5.976 -19.057 1.00 90.94 99 HIS A C 1
ATOM 776 O O . HIS A 1 99 ? -1.461 5.171 -19.259 1.00 90.94 99 HIS A O 1
ATOM 782 N N . GLU A 1 100 ? 0.636 5.879 -19.657 1.00 92.00 100 GLU A N 1
ATOM 783 C CA . GLU A 1 100 ? 0.957 4.811 -20.609 1.00 92.00 100 GLU A CA 1
ATOM 784 C C . GLU A 1 100 ? 0.881 3.429 -19.951 1.00 92.00 100 GLU A C 1
ATOM 786 O O . GLU A 1 100 ? 0.288 2.500 -20.501 1.00 92.00 100 GLU A O 1
ATOM 791 N N . PHE A 1 101 ? 1.388 3.306 -18.722 1.00 90.88 101 PHE A N 1
ATOM 792 C CA . PHE A 1 101 ? 1.321 2.065 -17.957 1.00 90.88 101 PHE A CA 1
ATOM 793 C C . PHE A 1 101 ? -0.119 1.678 -17.578 1.00 90.88 101 PHE A C 1
ATOM 795 O O . PHE A 1 101 ? -0.466 0.497 -17.548 1.00 90.88 101 PHE A O 1
ATOM 802 N N . GLY A 1 102 ? -0.989 2.659 -17.330 1.00 85.56 102 GLY A N 1
ATOM 803 C CA . GLY A 1 102 ? -2.413 2.441 -17.054 1.00 85.56 102 GLY A CA 1
ATOM 804 C C . GLY A 1 102 ? -3.202 1.880 -18.233 1.00 85.56 102 GLY A C 1
ATOM 805 O O . GLY A 1 102 ? -4.198 1.192 -18.023 1.00 85.56 102 GLY A O 1
ATOM 806 N N . ASN A 1 103 ? -2.730 2.098 -19.462 1.00 85.31 103 ASN A N 1
ATOM 807 C CA . ASN A 1 103 ? -3.387 1.633 -20.686 1.00 85.31 103 ASN A CA 1
ATOM 808 C C . ASN A 1 103 ? -3.029 0.182 -21.069 1.00 85.31 103 ASN A C 1
ATOM 810 O O . ASN A 1 103 ? -3.467 -0.328 -22.101 1.00 85.31 103 ASN A O 1
ATOM 814 N N . ILE A 1 104 ? -2.234 -0.508 -20.249 1.00 84.88 104 ILE A N 1
ATOM 815 C CA . ILE A 1 104 ? -1.797 -1.885 -20.492 1.00 84.88 104 ILE A CA 1
ATOM 816 C C . ILE A 1 104 ? -2.967 -2.861 -20.304 1.00 84.88 104 ILE A C 1
ATOM 818 O O . ILE A 1 104 ? -3.639 -2.874 -19.274 1.00 84.88 104 ILE A O 1
ATOM 822 N N . VAL A 1 105 ? -3.140 -3.769 -21.272 1.00 69.12 105 VAL A N 1
ATOM 823 C CA . VAL A 1 105 ? -4.231 -4.766 -21.363 1.00 69.12 105 VAL A CA 1
ATOM 824 C C . VAL A 1 105 ? -4.373 -5.649 -20.107 1.00 69.12 105 VAL A C 1
ATOM 826 O O . VAL A 1 105 ? -5.442 -6.196 -19.838 1.00 69.12 105 VAL A O 1
ATOM 829 N N . HIS A 1 106 ? -3.320 -5.771 -19.297 1.00 74.44 106 HIS A N 1
ATOM 830 C CA . HIS A 1 106 ? -3.282 -6.613 -18.099 1.00 74.44 106 HIS A CA 1
ATOM 831 C C . HIS A 1 106 ? -2.978 -5.854 -16.804 1.00 74.44 106 HIS A C 1
ATOM 833 O O . HIS A 1 106 ? -2.595 -6.482 -15.814 1.00 74.44 106 HIS A O 1
ATOM 839 N N . ILE A 1 107 ? -3.184 -4.533 -16.777 1.00 78.50 107 ILE A N 1
ATOM 840 C CA . ILE A 1 107 ? -2.878 -3.713 -15.602 1.00 78.50 107 ILE A CA 1
ATOM 841 C C . ILE A 1 107 ? -3.598 -4.208 -14.344 1.00 78.50 107 ILE A C 1
ATOM 843 O O . ILE A 1 107 ? -2.963 -4.353 -13.309 1.00 78.50 107 ILE A O 1
ATOM 847 N N . GLN A 1 108 ? -4.877 -4.592 -14.430 1.00 76.00 108 GLN A N 1
ATOM 848 C CA . GLN A 1 108 ? -5.613 -5.081 -13.260 1.00 76.00 108 GLN A CA 1
ATOM 849 C C . GLN A 1 108 ? -5.019 -6.384 -12.705 1.00 76.00 108 GLN A C 1
ATOM 851 O O . GLN A 1 108 ? -4.806 -6.492 -11.505 1.00 76.00 108 GLN A O 1
ATOM 856 N N . LYS A 1 109 ? -4.664 -7.342 -13.572 1.00 77.75 109 LYS A N 1
ATOM 857 C CA . LYS A 1 109 ? -4.019 -8.600 -13.157 1.00 77.75 109 LYS A CA 1
ATOM 858 C C . LYS A 1 109 ? -2.634 -8.345 -12.557 1.00 77.75 109 LYS A C 1
ATOM 860 O O . LYS A 1 109 ? -2.243 -9.006 -11.598 1.00 77.75 109 LYS A O 1
ATOM 865 N N . PHE A 1 110 ? -1.887 -7.397 -13.122 1.00 82.25 110 PHE A N 1
ATOM 866 C CA . PHE A 1 110 ? -0.607 -6.970 -12.568 1.00 82.25 110 PHE A CA 1
ATOM 867 C C . PHE A 1 110 ? -0.779 -6.346 -11.186 1.00 82.25 110 PHE A C 1
ATOM 869 O O . PHE A 1 110 ? -0.056 -6.726 -10.267 1.00 82.25 110 PHE A O 1
ATOM 876 N N . MET A 1 111 ? -1.765 -5.459 -11.024 1.00 77.56 111 MET A N 1
ATOM 877 C CA . MET A 1 111 ? -2.132 -4.904 -9.729 1.00 77.56 111 MET A CA 1
ATOM 878 C C . MET A 1 111 ? -2.485 -6.038 -8.774 1.00 77.56 111 MET A C 1
ATOM 880 O O . MET A 1 111 ? -1.828 -6.160 -7.759 1.00 77.56 111 MET A O 1
ATOM 884 N N . ASP A 1 112 ? -3.370 -6.969 -9.120 1.00 72.06 112 ASP A N 1
ATOM 885 C CA . ASP A 1 112 ? -3.703 -8.112 -8.258 1.00 72.06 112 ASP A CA 1
ATOM 886 C C . ASP A 1 112 ? -2.462 -8.950 -7.863 1.00 72.06 112 ASP A C 1
ATOM 888 O O . ASP A 1 112 ? -2.323 -9.367 -6.711 1.00 72.06 112 ASP A O 1
ATOM 892 N N . GLY A 1 113 ? -1.497 -9.134 -8.774 1.00 74.25 113 GLY A N 1
ATOM 893 C CA . GLY A 1 113 ? -0.221 -9.819 -8.516 1.00 74.25 113 GLY A CA 1
ATOM 894 C C . GLY A 1 113 ? 0.793 -9.013 -7.686 1.00 74.25 113 GLY A C 1
ATOM 895 O O . GLY A 1 113 ? 1.585 -9.586 -6.919 1.00 74.25 113 GLY A O 1
ATOM 896 N N . LEU A 1 114 ? 0.755 -7.678 -7.763 1.00 73.06 114 LEU A N 1
ATOM 897 C CA . LEU A 1 114 ? 1.436 -6.805 -6.805 1.00 73.06 114 LEU A CA 1
ATOM 898 C C . LEU A 1 114 ? 0.875 -6.999 -5.396 1.00 73.06 114 LEU A C 1
ATOM 900 O O . LEU A 1 114 ? 1.588 -6.676 -4.456 1.00 73.06 114 LEU A O 1
ATOM 904 N N . LEU A 1 115 ? -0.335 -7.557 -5.251 1.00 60.72 115 LEU A N 1
ATOM 905 C CA . LEU A 1 115 ? -1.118 -7.636 -4.012 1.00 60.72 115 LEU A CA 1
ATOM 906 C C . LEU A 1 115 ? -1.181 -8.998 -3.350 1.00 60.72 115 LEU A C 1
ATOM 908 O O . LEU A 1 115 ? -1.812 -9.123 -2.297 1.00 60.72 115 LEU A O 1
ATOM 912 N N . ASP A 1 116 ? -0.431 -9.975 -3.850 1.00 66.88 116 ASP A N 1
ATOM 913 C CA . ASP A 1 116 ? -0.053 -11.146 -3.054 1.00 66.88 116 ASP A CA 1
ATOM 914 C C . ASP A 1 116 ? 1.044 -10.794 -2.018 1.00 66.88 116 ASP A C 1
ATOM 916 O O . ASP A 1 116 ? 2.054 -11.481 -1.834 1.00 66.88 116 ASP A O 1
ATOM 920 N N . LEU A 1 117 ? 0.867 -9.654 -1.343 1.00 62.31 117 LEU A N 1
ATOM 921 C CA . LEU A 1 117 ? 1.720 -9.139 -0.277 1.00 62.31 117 LEU A CA 1
ATOM 922 C C . LEU A 1 117 ? 1.302 -9.807 1.031 1.00 62.31 117 LEU A C 1
ATOM 924 O O . LEU A 1 117 ? 0.717 -9.189 1.914 1.00 62.31 117 LEU A O 1
ATOM 928 N N . GLN A 1 118 ? 1.538 -11.110 1.133 1.00 60.47 118 GLN A N 1
ATOM 929 C CA . GLN A 1 118 ? 1.175 -11.853 2.344 1.00 60.47 118 GLN A CA 1
ATOM 930 C C . GLN A 1 118 ? 2.208 -11.716 3.462 1.00 60.47 118 GLN A C 1
ATOM 932 O O . GLN A 1 118 ? 1.900 -11.990 4.620 1.00 60.47 118 GLN A O 1
ATOM 937 N N . ASP A 1 119 ? 3.439 -11.334 3.117 1.00 64.12 119 ASP A N 1
ATOM 938 C CA . ASP A 1 119 ? 4.539 -11.285 4.071 1.00 64.12 119 ASP A CA 1
ATOM 939 C C . ASP A 1 119 ? 5.555 -10.208 3.684 1.00 64.12 119 ASP A C 1
ATOM 941 O O . ASP A 1 119 ? 6.161 -10.242 2.606 1.00 64.12 119 ASP A O 1
ATOM 945 N N . VAL A 1 120 ? 5.756 -9.255 4.593 1.00 61.00 120 VAL A N 1
ATOM 946 C CA . VAL A 1 120 ? 6.710 -8.155 4.424 1.00 61.00 120 VAL A CA 1
ATOM 947 C C . VAL A 1 120 ? 8.169 -8.623 4.341 1.00 61.00 120 VAL A C 1
ATOM 949 O O . VAL A 1 120 ? 9.018 -7.896 3.828 1.00 61.00 120 VAL A O 1
ATOM 952 N N . ARG A 1 121 ? 8.459 -9.844 4.811 1.00 62.62 121 ARG A N 1
ATOM 953 C CA . ARG A 1 121 ? 9.788 -10.475 4.780 1.00 62.62 121 ARG A CA 1
ATOM 954 C C . ARG A 1 121 ? 10.124 -11.091 3.425 1.00 62.62 121 ARG A C 1
ATOM 956 O O . ARG A 1 121 ? 11.275 -11.455 3.203 1.00 62.62 121 ARG A O 1
ATOM 963 N N . LYS A 1 122 ? 9.147 -11.232 2.520 1.00 69.88 122 LYS A N 1
ATOM 964 C CA . LYS A 1 122 ? 9.422 -11.678 1.149 1.00 69.88 122 LYS A CA 1
ATOM 965 C C . LYS A 1 122 ? 10.229 -10.596 0.429 1.00 69.88 122 LYS A C 1
ATOM 967 O O . LYS A 1 122 ? 9.844 -9.429 0.422 1.00 69.88 122 LYS A O 1
ATOM 972 N N . GLU A 1 123 ? 11.313 -11.014 -0.214 1.00 66.81 123 GLU A N 1
ATOM 973 C CA . GLU A 1 123 ? 12.287 -10.162 -0.912 1.00 66.81 123 GLU A CA 1
ATOM 974 C C . GLU A 1 123 ? 11.630 -9.146 -1.861 1.00 66.81 123 GLU A C 1
ATOM 976 O O . GLU A 1 123 ? 11.959 -7.960 -1.853 1.00 66.81 123 GLU A O 1
ATOM 981 N N . ASN A 1 124 ? 10.596 -9.576 -2.587 1.00 76.81 124 ASN A N 1
ATOM 982 C CA . ASN A 1 124 ? 9.915 -8.722 -3.555 1.00 76.81 124 ASN A CA 1
ATOM 983 C C . ASN A 1 124 ? 8.874 -7.770 -2.939 1.00 76.81 124 ASN A C 1
ATOM 985 O O . ASN A 1 124 ? 8.416 -6.855 -3.617 1.00 76.81 124 ASN A O 1
ATOM 989 N N . THR A 1 125 ? 8.495 -7.911 -1.666 1.00 81.56 125 THR A N 1
ATOM 990 C CA . THR A 1 125 ? 7.452 -7.059 -1.062 1.00 81.56 125 THR A CA 1
ATOM 991 C C . THR A 1 125 ? 7.873 -5.588 -1.024 1.00 81.56 125 THR A C 1
ATOM 993 O O . THR A 1 125 ? 7.085 -4.710 -1.378 1.00 81.56 125 THR A O 1
ATOM 996 N N . LYS A 1 126 ? 9.134 -5.288 -0.676 1.00 84.75 126 LYS A N 1
ATOM 997 C CA . LYS A 1 126 ? 9.627 -3.899 -0.611 1.00 84.75 126 LYS A CA 1
ATOM 998 C C . LYS A 1 126 ? 9.652 -3.219 -1.981 1.00 84.75 126 LYS A C 1
ATOM 1000 O O . LYS A 1 126 ? 9.349 -2.027 -2.055 1.00 84.75 126 LYS A O 1
ATOM 1005 N N . ILE A 1 127 ? 10.006 -3.951 -3.042 1.00 87.19 127 ILE A N 1
ATOM 1006 C CA . ILE A 1 127 ? 10.047 -3.398 -4.400 1.00 87.19 127 ILE A CA 1
ATOM 1007 C C . ILE A 1 127 ? 8.644 -3.282 -5.004 1.00 87.19 127 ILE A C 1
ATOM 1009 O O . ILE A 1 127 ? 8.331 -2.249 -5.586 1.00 87.19 127 ILE A O 1
ATOM 1013 N N . LYS A 1 128 ? 7.748 -4.244 -4.743 1.00 88.19 128 LYS A N 1
ATOM 1014 C CA . LYS A 1 128 ? 6.324 -4.149 -5.108 1.00 88.19 128 LYS A CA 1
ATOM 1015 C C . LYS A 1 128 ? 5.647 -2.929 -4.477 1.00 88.19 128 LYS A C 1
ATOM 1017 O O . LYS A 1 128 ? 4.911 -2.224 -5.158 1.00 88.19 128 LYS A O 1
ATOM 1022 N N . LEU A 1 129 ? 5.945 -2.624 -3.210 1.00 88.62 129 LEU A N 1
ATOM 1023 C CA . LEU A 1 129 ? 5.481 -1.388 -2.565 1.00 88.62 129 LEU A CA 1
ATOM 1024 C C . LEU A 1 129 ? 6.052 -0.132 -3.235 1.00 88.62 129 LEU A C 1
ATOM 1026 O O . LEU A 1 129 ? 5.363 0.879 -3.308 1.00 88.62 129 LEU A O 1
ATOM 1030 N N . SER A 1 130 ? 7.288 -0.176 -3.740 1.00 89.19 130 SER A N 1
ATOM 1031 C CA . SER A 1 130 ? 7.854 0.944 -4.504 1.00 89.19 130 SER A CA 1
ATOM 1032 C C . SER A 1 130 ? 7.128 1.154 -5.835 1.00 89.19 130 SER A C 1
ATOM 1034 O O . SER A 1 130 ? 6.877 2.301 -6.184 1.00 89.19 130 SER A O 1
ATOM 1036 N N . VAL A 1 131 ? 6.754 0.080 -6.542 1.00 90.69 131 VAL A N 1
ATOM 1037 C CA . VAL A 1 131 ? 5.916 0.175 -7.752 1.00 90.69 131 VAL A CA 1
ATOM 1038 C C . VAL A 1 131 ? 4.553 0.767 -7.406 1.00 90.69 131 VAL A C 1
ATOM 1040 O O . VAL A 1 131 ? 4.115 1.715 -8.047 1.00 90.69 131 VAL A O 1
ATOM 1043 N N . LEU A 1 132 ? 3.903 0.255 -6.358 1.00 88.88 132 LEU A N 1
ATOM 1044 C CA . LEU A 1 132 ? 2.588 0.734 -5.942 1.00 88.88 132 LEU A CA 1
ATOM 1045 C C . LEU A 1 132 ? 2.615 2.217 -5.548 1.00 88.88 132 LEU A C 1
ATOM 1047 O O . LEU A 1 132 ? 1.753 2.974 -5.975 1.00 88.88 132 LEU A O 1
ATOM 1051 N N . GLY A 1 133 ? 3.627 2.650 -4.792 1.00 88.19 133 GLY A N 1
ATOM 1052 C CA . GLY A 1 133 ? 3.803 4.065 -4.457 1.00 88.19 133 GLY A CA 1
ATOM 1053 C C . GLY A 1 133 ? 4.095 4.940 -5.670 1.00 88.19 133 GLY A C 1
ATOM 1054 O O . GLY A 1 133 ? 3.581 6.050 -5.747 1.00 88.19 133 GLY A O 1
ATOM 1055 N N . ALA A 1 134 ? 4.856 4.433 -6.643 1.00 89.25 134 ALA A N 1
ATOM 1056 C CA . ALA A 1 134 ? 5.092 5.147 -7.892 1.00 89.25 134 ALA A CA 1
ATOM 1057 C C . ALA A 1 134 ? 3.820 5.281 -8.742 1.00 89.25 134 ALA A C 1
ATOM 1059 O O . ALA A 1 134 ? 3.683 6.278 -9.432 1.00 89.25 134 ALA A O 1
ATOM 1060 N N . LEU A 1 135 ? 2.889 4.323 -8.682 1.00 87.06 135 LEU A N 1
ATOM 1061 C CA . LEU A 1 135 ? 1.601 4.395 -9.384 1.00 87.06 135 LEU A CA 1
ATOM 1062 C C . LEU A 1 135 ? 0.607 5.338 -8.695 1.00 87.06 135 LEU A C 1
ATOM 1064 O O . LEU A 1 135 ? -0.095 6.089 -9.361 1.00 87.06 135 LEU A O 1
ATOM 1068 N N . VAL A 1 136 ? 0.525 5.292 -7.364 1.00 84.12 136 VAL A N 1
ATOM 1069 C CA . VAL A 1 136 ? -0.482 6.059 -6.614 1.00 84.12 136 VAL A CA 1
ATOM 1070 C C . VAL A 1 136 ? -0.077 7.522 -6.431 1.00 84.12 136 VAL A C 1
ATOM 1072 O O . VAL A 1 136 ? -0.948 8.380 -6.469 1.00 84.12 136 VAL A O 1
ATOM 1075 N N . GLY A 1 137 ? 1.219 7.831 -6.300 1.00 78.19 137 GLY A N 1
ATOM 1076 C CA . GLY A 1 137 ? 1.686 9.129 -5.786 1.00 78.19 137 GLY A CA 1
ATOM 1077 C C . GLY A 1 137 ? 1.335 10.385 -6.599 1.00 78.19 137 GLY A C 1
ATOM 1078 O O . GLY A 1 137 ? 1.488 11.485 -6.082 1.00 78.19 137 GLY A O 1
ATOM 1079 N N . ASN A 1 138 ? 0.866 10.252 -7.845 1.00 78.81 138 ASN A N 1
ATOM 1080 C CA . ASN A 1 138 ? 0.356 11.379 -8.646 1.00 78.81 138 ASN A CA 1
ATOM 1081 C C . ASN A 1 138 ? -1.170 11.320 -8.868 1.00 78.81 138 ASN A C 1
ATOM 1083 O O . ASN A 1 138 ? -1.705 12.053 -9.699 1.00 78.81 138 ASN A O 1
ATOM 1087 N N . GLY A 1 139 ? -1.882 10.420 -8.186 1.00 73.38 139 GLY A N 1
ATOM 1088 C CA . GLY A 1 139 ? -3.337 10.279 -8.281 1.00 73.38 139 GLY A CA 1
ATOM 1089 C C . GLY A 1 139 ? -3.862 9.632 -9.570 1.00 73.38 139 GLY A C 1
ATOM 1090 O O . GLY A 1 139 ? -5.076 9.569 -9.762 1.00 73.38 139 GLY A O 1
ATOM 1091 N N . THR A 1 140 ? -2.989 9.123 -10.446 1.00 75.88 140 THR A N 1
ATOM 1092 C CA . THR A 1 140 ? -3.359 8.385 -11.671 1.00 75.88 140 THR A CA 1
ATOM 1093 C C . THR A 1 140 ? -4.007 7.035 -11.367 1.00 75.88 140 THR A C 1
ATOM 1095 O O . THR A 1 140 ? -4.862 6.580 -12.126 1.00 75.88 140 THR A O 1
ATOM 1098 N N . PHE A 1 141 ? -3.653 6.416 -10.238 1.00 77.56 141 PHE A N 1
ATOM 1099 C CA . PHE A 1 141 ? -4.226 5.153 -9.780 1.00 77.56 141 PHE A CA 1
ATOM 1100 C C . PHE A 1 141 ? -4.870 5.305 -8.405 1.00 77.56 141 PHE A C 1
ATOM 1102 O O . PHE A 1 141 ? -4.237 5.745 -7.449 1.00 77.56 141 PHE A O 1
ATOM 1109 N N . GLN A 1 142 ? -6.126 4.871 -8.287 1.00 79.31 142 GLN A N 1
ATOM 1110 C CA . GLN A 1 142 ? -6.841 4.847 -7.013 1.00 79.31 142 GLN A CA 1
ATOM 1111 C C . GLN A 1 142 ? -6.778 3.462 -6.369 1.00 79.31 142 GLN A C 1
ATOM 1113 O O . GLN A 1 142 ? -7.036 2.441 -7.007 1.00 79.31 142 GLN A O 1
ATOM 1118 N N . LEU A 1 143 ? -6.484 3.429 -5.070 1.00 79.50 143 LEU A N 1
ATOM 1119 C CA . LEU A 1 143 ? -6.539 2.203 -4.280 1.00 79.50 143 LEU A CA 1
ATOM 1120 C C . LEU A 1 143 ? -7.989 1.842 -3.947 1.00 79.50 143 LEU A C 1
ATOM 1122 O O . LEU A 1 143 ? -8.715 2.640 -3.348 1.00 79.50 143 LEU A O 1
ATOM 1126 N N . ASN A 1 144 ? -8.389 0.610 -4.256 1.00 79.50 144 ASN A N 1
ATOM 1127 C CA . ASN A 1 144 ? -9.658 0.059 -3.782 1.00 79.50 144 ASN A CA 1
ATOM 1128 C C . ASN A 1 144 ? -9.604 -0.269 -2.268 1.00 79.50 144 ASN A C 1
ATOM 1130 O O . ASN A 1 144 ? -8.553 -0.205 -1.627 1.00 79.50 144 ASN A O 1
ATOM 1134 N N . ASN A 1 145 ? -10.742 -0.607 -1.658 1.00 78.31 145 ASN A N 1
ATOM 1135 C CA . ASN A 1 145 ? -10.788 -0.856 -0.209 1.00 78.31 145 ASN A CA 1
ATOM 1136 C C . ASN A 1 145 ? -10.029 -2.124 0.206 1.00 78.31 145 ASN A C 1
ATOM 1138 O O . ASN A 1 145 ? -9.351 -2.119 1.231 1.00 78.31 145 ASN A O 1
ATOM 1142 N N . GLU A 1 146 ? -10.076 -3.184 -0.605 1.00 78.50 146 GLU A N 1
ATOM 1143 C CA . GLU A 1 146 ? -9.342 -4.428 -0.337 1.00 78.50 146 GLU A CA 1
ATOM 1144 C C . GLU A 1 146 ? -7.826 -4.177 -0.270 1.00 78.50 146 GLU A C 1
ATOM 1146 O O . GLU A 1 146 ? -7.132 -4.643 0.638 1.00 78.50 146 GLU A O 1
ATOM 1151 N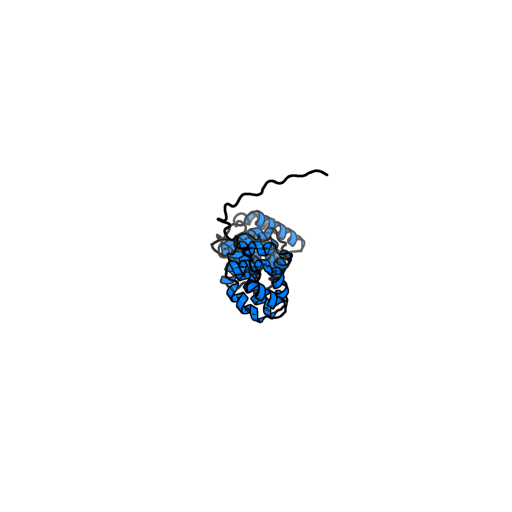 N . LEU A 1 147 ? -7.331 -3.373 -1.209 1.00 78.88 147 LEU A N 1
ATOM 1152 C CA . LEU A 1 147 ? -5.968 -2.871 -1.294 1.00 78.88 147 LEU A CA 1
ATOM 1153 C C . LEU A 1 147 ? -5.543 -2.143 -0.027 1.00 78.88 147 LEU A C 1
ATOM 1155 O O . LEU A 1 147 ? -4.503 -2.453 0.562 1.00 78.88 147 LEU A O 1
ATOM 1159 N N . LYS A 1 148 ? -6.379 -1.199 0.411 1.00 84.12 148 LYS A N 1
ATOM 1160 C CA . LYS A 1 148 ? -6.133 -0.430 1.628 1.00 84.12 148 LYS A CA 1
ATOM 1161 C C . LYS A 1 148 ? -6.034 -1.351 2.843 1.00 84.12 148 LYS A C 1
ATOM 1163 O O . LYS A 1 148 ? -5.082 -1.247 3.613 1.00 84.12 148 LYS A O 1
ATOM 1168 N N . THR A 1 149 ? -6.943 -2.318 2.978 1.00 83.69 149 THR A N 1
ATOM 1169 C CA . THR A 1 149 ? -6.903 -3.296 4.075 1.00 83.69 149 THR A CA 1
ATOM 1170 C C . THR A 1 149 ? -5.627 -4.142 4.056 1.00 83.69 149 THR A C 1
ATOM 1172 O O . THR A 1 149 ? -5.009 -4.322 5.105 1.00 83.69 149 THR A O 1
ATOM 1175 N N . LYS A 1 150 ? -5.181 -4.632 2.891 1.00 84.31 150 LYS A N 1
ATOM 1176 C CA . LYS A 1 150 ? -3.928 -5.407 2.781 1.00 84.31 150 LYS A CA 1
ATOM 1177 C C . LYS A 1 150 ? -2.705 -4.583 3.191 1.00 84.31 150 LYS A C 1
ATOM 1179 O O . LYS A 1 150 ? -1.861 -5.072 3.939 1.00 84.31 150 LYS A O 1
ATOM 1184 N N . LEU A 1 151 ? -2.629 -3.324 2.762 1.00 87.88 151 LEU A N 1
ATOM 1185 C CA . LEU A 1 151 ? -1.556 -2.407 3.155 1.00 87.88 151 LEU A CA 1
ATOM 1186 C C . LEU A 1 151 ? -1.557 -2.132 4.666 1.00 87.88 151 LEU A C 1
ATOM 1188 O O . LEU A 1 151 ? -0.495 -2.152 5.283 1.00 87.88 151 LEU A O 1
ATOM 1192 N N . LEU A 1 152 ? -2.726 -1.969 5.292 1.00 89.88 152 LEU A N 1
ATOM 1193 C CA . LEU A 1 152 ? -2.830 -1.836 6.751 1.00 89.88 152 LEU A CA 1
ATOM 1194 C C . LEU A 1 152 ? -2.317 -3.083 7.485 1.00 89.88 152 LEU A C 1
ATOM 1196 O O . LEU A 1 152 ? -1.646 -2.965 8.505 1.00 89.88 152 LEU A O 1
ATOM 1200 N N . VAL A 1 153 ? -2.572 -4.283 6.962 1.00 89.00 153 VAL A N 1
ATOM 1201 C CA . VAL A 1 153 ? -2.028 -5.524 7.540 1.00 89.00 153 VAL A CA 1
ATOM 1202 C C . VAL A 1 153 ? -0.501 -5.551 7.430 1.00 89.00 153 VAL A C 1
ATOM 1204 O O . VAL A 1 153 ? 0.179 -5.873 8.404 1.00 89.00 153 VAL A O 1
ATOM 1207 N N . LEU A 1 154 ? 0.058 -5.157 6.282 1.00 88.19 154 LEU A N 1
ATOM 1208 C CA . LEU A 1 154 ? 1.512 -5.044 6.111 1.00 88.19 154 LEU A CA 1
ATOM 1209 C C . LEU A 1 154 ? 2.129 -4.003 7.043 1.00 88.19 154 LEU A C 1
ATOM 1211 O O . LEU A 1 154 ? 3.228 -4.225 7.542 1.00 88.19 154 LEU A O 1
ATOM 1215 N N . TYR A 1 155 ? 1.433 -2.893 7.302 1.00 90.50 155 TYR A N 1
ATOM 1216 C CA . TYR A 1 155 ? 1.876 -1.889 8.267 1.00 90.50 155 TYR A CA 1
ATOM 1217 C C . TYR A 1 155 ? 2.080 -2.513 9.652 1.00 90.50 155 TYR A C 1
ATOM 1219 O O . TYR A 1 155 ? 3.118 -2.300 10.277 1.00 90.50 155 TYR A O 1
ATOM 1227 N N . VAL A 1 156 ? 1.121 -3.330 10.103 1.00 88.56 156 VAL A N 1
ATOM 1228 C CA . VAL A 1 156 ? 1.194 -4.033 11.396 1.00 88.56 156 VAL A CA 1
ATOM 1229 C C . VAL A 1 156 ? 2.355 -5.033 11.421 1.00 88.56 156 VAL A C 1
ATOM 1231 O O . VAL A 1 156 ? 3.033 -5.167 12.436 1.00 88.56 156 VAL A O 1
ATOM 1234 N N . GLN A 1 157 ? 2.611 -5.720 10.305 1.00 87.38 157 GLN A N 1
ATOM 1235 C CA . GLN A 1 157 ? 3.714 -6.681 10.178 1.00 87.38 157 GLN A CA 1
ATOM 1236 C C . GLN A 1 157 ? 5.097 -6.023 10.043 1.00 87.38 157 GLN A C 1
ATOM 1238 O O . GLN A 1 157 ? 6.116 -6.670 10.294 1.00 87.38 157 GLN A O 1
ATOM 1243 N N . ALA A 1 158 ? 5.159 -4.767 9.601 1.00 86.00 158 ALA A N 1
ATOM 1244 C CA . ALA A 1 158 ? 6.410 -4.065 9.372 1.00 86.00 158 ALA A CA 1
ATOM 1245 C C . ALA A 1 158 ? 7.093 -3.716 10.700 1.00 86.00 158 ALA A C 1
ATOM 1247 O O . ALA A 1 158 ? 6.552 -2.978 11.524 1.00 86.00 158 ALA A O 1
ATOM 1248 N N . ASN A 1 159 ? 8.323 -4.196 10.880 1.00 82.75 159 ASN A N 1
ATOM 1249 C CA . ASN A 1 159 ? 9.175 -3.815 12.013 1.00 82.75 159 ASN A CA 1
ATOM 1250 C C . ASN A 1 159 ? 9.998 -2.549 11.722 1.00 82.75 159 ASN A C 1
ATOM 1252 O O . ASN A 1 159 ? 10.416 -1.857 12.642 1.00 82.75 159 ASN A O 1
ATOM 1256 N N . GLU A 1 160 ? 10.229 -2.244 10.443 1.00 85.94 160 GLU A N 1
ATOM 1257 C CA . GLU A 1 160 ? 11.013 -1.090 10.004 1.00 85.94 160 GLU A CA 1
ATOM 1258 C C . GLU A 1 160 ? 10.131 0.160 9.897 1.00 85.94 160 GLU A C 1
ATOM 1260 O O . GLU A 1 160 ? 9.143 0.183 9.157 1.00 85.94 160 GLU A O 1
ATOM 1265 N N . GLU A 1 161 ? 10.521 1.237 10.578 1.00 85.44 161 GLU A N 1
ATOM 1266 C CA . GLU A 1 161 ? 9.793 2.508 10.546 1.00 85.44 161 GLU A CA 1
ATOM 1267 C C . GLU A 1 161 ? 9.733 3.111 9.136 1.00 85.44 161 GLU A C 1
ATOM 1269 O O . GLU A 1 161 ? 8.672 3.564 8.708 1.00 85.44 161 GLU A O 1
ATOM 1274 N N . ALA A 1 162 ? 10.822 3.033 8.366 1.00 86.25 162 ALA A N 1
ATOM 1275 C CA . ALA A 1 162 ? 10.854 3.487 6.974 1.00 86.25 162 ALA A CA 1
ATOM 1276 C C . ALA A 1 162 ? 9.823 2.758 6.091 1.00 86.25 162 ALA A C 1
ATOM 1278 O O . ALA A 1 162 ? 9.235 3.342 5.180 1.00 86.25 162 ALA A O 1
ATOM 1279 N N . LEU A 1 163 ? 9.567 1.479 6.376 1.00 86.38 163 LEU A N 1
ATOM 1280 C CA . LEU A 1 163 ? 8.583 0.684 5.652 1.00 86.38 163 LEU A CA 1
ATOM 1281 C C . LEU A 1 163 ? 7.153 1.059 6.047 1.00 86.38 163 LEU A C 1
ATOM 1283 O O . LEU A 1 163 ? 6.299 1.185 5.174 1.00 86.38 163 LEU A O 1
ATOM 1287 N N . ARG A 1 164 ? 6.910 1.312 7.338 1.00 88.44 164 ARG A N 1
ATOM 1288 C CA . ARG A 1 164 ? 5.637 1.864 7.825 1.00 88.44 164 ARG A CA 1
ATOM 1289 C C . ARG A 1 164 ? 5.329 3.220 7.189 1.00 88.44 164 ARG A C 1
ATOM 1291 O O . ARG A 1 164 ? 4.213 3.415 6.719 1.00 88.44 164 ARG A O 1
ATOM 1298 N N . HIS A 1 165 ? 6.321 4.108 7.104 1.00 87.69 165 HIS A N 1
ATOM 1299 C CA . HIS A 1 165 ? 6.203 5.393 6.405 1.00 87.69 165 HIS A CA 1
ATOM 1300 C C . HIS A 1 165 ? 5.841 5.193 4.932 1.00 87.69 165 HIS A C 1
ATOM 1302 O O . HIS A 1 165 ? 4.871 5.775 4.458 1.00 87.69 165 HIS A O 1
ATOM 1308 N N . LYS A 1 166 ? 6.561 4.313 4.220 1.00 87.62 166 LYS A N 1
ATOM 1309 C CA . LYS A 1 166 ? 6.259 4.000 2.816 1.00 87.62 166 LYS A CA 1
ATOM 1310 C C . LYS A 1 166 ? 4.816 3.518 2.641 1.00 87.62 166 LYS A C 1
ATOM 1312 O O . LYS A 1 166 ? 4.126 4.002 1.756 1.00 87.62 166 LYS A O 1
ATOM 1317 N N . ILE A 1 167 ? 4.358 2.590 3.482 1.00 89.69 167 ILE A N 1
ATOM 1318 C CA . ILE A 1 167 ? 2.996 2.046 3.410 1.00 89.69 167 ILE A CA 1
ATOM 1319 C C . ILE A 1 167 ? 1.946 3.137 3.650 1.00 89.69 167 ILE A C 1
ATOM 1321 O O . ILE A 1 167 ? 0.961 3.197 2.921 1.00 89.69 167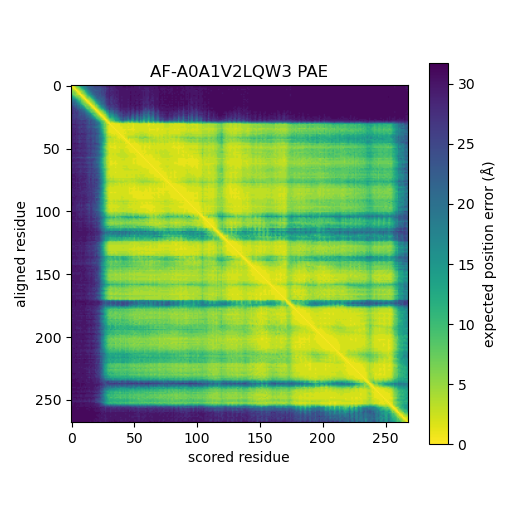 ILE A O 1
ATOM 1325 N N . ILE A 1 168 ? 2.156 4.015 4.634 1.00 88.75 168 ILE A N 1
ATOM 1326 C CA . ILE A 1 168 ? 1.223 5.115 4.903 1.00 88.75 168 ILE A CA 1
ATOM 1327 C C . ILE A 1 168 ? 1.213 6.147 3.780 1.00 88.75 168 ILE A C 1
ATOM 1329 O O . ILE A 1 168 ? 0.133 6.599 3.423 1.00 88.75 168 ILE A O 1
ATOM 1333 N N . ASN A 1 169 ? 2.360 6.466 3.183 1.00 87.00 169 ASN A N 1
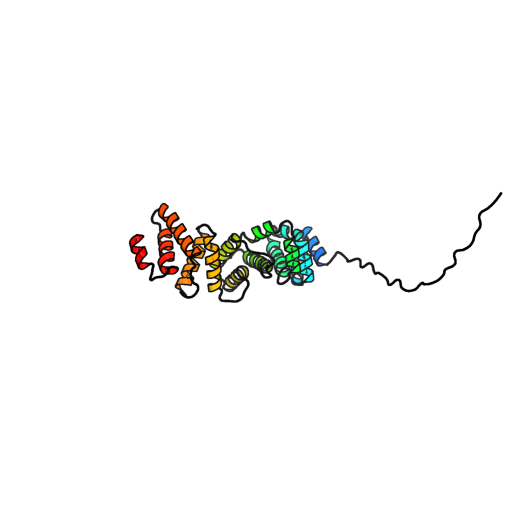ATOM 1334 C CA . ASN A 1 169 ? 2.408 7.377 2.038 1.00 87.00 169 ASN A CA 1
ATOM 1335 C C . ASN A 1 169 ? 1.674 6.804 0.819 1.00 87.00 169 ASN A C 1
ATOM 1337 O O . ASN A 1 169 ? 1.069 7.553 0.072 1.00 87.00 169 ASN A O 1
ATOM 1341 N N . ILE A 1 170 ? 1.683 5.478 0.638 1.00 88.12 170 ILE A N 1
ATOM 1342 C CA . ILE A 1 170 ? 0.869 4.817 -0.394 1.00 88.12 170 ILE A CA 1
ATOM 1343 C C . ILE A 1 170 ? -0.626 4.916 -0.058 1.00 88.12 170 ILE A C 1
ATOM 1345 O O . ILE A 1 170 ? -1.454 5.091 -0.944 1.00 88.12 170 ILE A O 1
ATOM 1349 N N . LEU A 1 171 ? -0.988 4.754 1.218 1.00 85.69 171 LEU A N 1
ATOM 1350 C CA . LEU A 1 171 ? -2.379 4.790 1.674 1.00 85.69 171 LEU A CA 1
ATOM 1351 C C . LEU A 1 171 ? -2.982 6.200 1.691 1.00 85.69 171 LEU A C 1
ATOM 1353 O O . LEU A 1 171 ? -4.206 6.323 1.625 1.00 85.69 171 LEU A O 1
ATOM 1357 N N . ASN A 1 172 ? -2.152 7.232 1.841 1.00 77.38 172 ASN A N 1
ATOM 1358 C CA . ASN A 1 172 ? -2.576 8.610 2.039 1.00 77.38 172 ASN A CA 1
ATOM 1359 C C . ASN A 1 172 ? -1.506 9.589 1.510 1.00 77.38 172 ASN A C 1
ATOM 1361 O O . ASN A 1 172 ? -0.401 9.664 2.059 1.00 77.38 172 ASN A O 1
ATOM 1365 N N . ASP A 1 173 ? -1.856 10.361 0.477 1.00 61.44 173 ASP A N 1
ATOM 1366 C CA . ASP A 1 173 ? -0.984 11.338 -0.191 1.00 61.44 173 ASP A CA 1
ATOM 1367 C C . ASP A 1 173 ? -0.768 12.599 0.659 1.00 61.44 173 ASP A C 1
ATOM 1369 O O . ASP A 1 173 ? -1.321 13.669 0.406 1.00 61.44 173 ASP A O 1
ATOM 1373 N N . GLY A 1 174 ? 0.086 12.531 1.677 1.00 57.47 174 GLY A N 1
ATOM 1374 C CA . GLY A 1 174 ? 0.579 13.784 2.246 1.00 57.47 174 GLY A CA 1
ATOM 1375 C C . GLY A 1 174 ? 1.729 13.650 3.224 1.00 57.47 174 GLY A C 1
ATOM 1376 O O . GLY A 1 174 ? 2.310 12.583 3.385 1.00 57.47 174 GLY A O 1
ATOM 1377 N N . GLU A 1 175 ? 1.961 14.723 3.971 1.00 59.25 175 GLU A N 1
ATOM 1378 C CA . GLU A 1 175 ? 2.912 14.788 5.082 1.00 59.25 175 GLU A CA 1
ATOM 1379 C C . GLU A 1 175 ? 2.195 14.747 6.446 1.00 59.25 175 GLU A C 1
ATOM 1381 O O . GLU A 1 175 ? 1.087 15.272 6.601 1.00 59.25 175 GLU A O 1
ATOM 1386 N N . GLY A 1 176 ? 2.778 14.085 7.449 1.00 69.31 176 GLY A N 1
ATOM 1387 C CA . GLY A 1 176 ? 2.221 14.064 8.806 1.00 69.31 176 GLY A CA 1
ATOM 1388 C C . GLY A 1 176 ? 2.622 12.855 9.646 1.00 69.31 176 GLY A C 1
ATOM 1389 O O . GLY A 1 176 ? 3.367 11.984 9.205 1.00 69.31 176 GLY A O 1
ATOM 1390 N N . ASP A 1 177 ? 2.097 12.805 10.873 1.00 83.81 177 ASP A N 1
ATOM 1391 C CA . ASP A 1 177 ? 2.324 11.697 11.802 1.00 83.81 177 ASP A CA 1
ATOM 1392 C C . ASP A 1 177 ? 1.739 10.388 11.248 1.00 83.81 177 ASP A C 1
ATOM 1394 O O . ASP A 1 177 ? 0.524 10.216 11.105 1.00 83.81 177 ASP A O 1
ATOM 1398 N N . VAL A 1 178 ? 2.638 9.447 10.962 1.00 85.12 178 VAL A N 1
ATOM 1399 C CA . VAL A 1 178 ? 2.342 8.116 10.428 1.00 85.12 178 VAL A CA 1
ATOM 1400 C C . VAL A 1 178 ? 1.355 7.348 11.301 1.00 85.12 178 VAL A C 1
ATOM 1402 O O . VAL A 1 178 ? 0.503 6.641 10.763 1.00 85.12 178 VAL A O 1
ATOM 1405 N N . LYS A 1 179 ? 1.435 7.472 12.632 1.00 88.69 179 LYS A N 1
ATOM 1406 C CA . LYS A 1 179 ? 0.527 6.762 13.545 1.00 88.69 179 LYS A CA 1
ATOM 1407 C C . LYS A 1 179 ? -0.890 7.306 13.435 1.00 88.69 179 LYS A C 1
ATOM 1409 O O . LYS A 1 179 ? -1.831 6.525 13.336 1.00 88.69 179 LYS A O 1
ATOM 1414 N N . ARG A 1 180 ? -1.043 8.633 13.402 1.00 89.12 180 ARG A N 1
ATOM 1415 C CA . ARG A 1 180 ? -2.352 9.278 13.235 1.00 89.12 180 ARG A CA 1
ATOM 1416 C C . ARG A 1 180 ? -3.003 8.871 11.917 1.00 89.12 180 ARG A C 1
ATOM 1418 O O . ARG A 1 180 ? -4.155 8.455 11.911 1.00 89.12 180 ARG A O 1
ATOM 1425 N N . ARG A 1 181 ? -2.238 8.910 10.829 1.00 87.75 181 ARG A N 1
ATOM 1426 C CA . ARG A 1 181 ? -2.717 8.534 9.492 1.00 87.75 181 ARG A CA 1
ATOM 1427 C C . ARG A 1 181 ? -3.095 7.068 9.395 1.00 87.75 181 ARG A C 1
ATOM 1429 O O . ARG A 1 181 ? -4.116 6.742 8.801 1.00 87.75 181 ARG A O 1
ATOM 1436 N N . PHE A 1 182 ? -2.299 6.183 9.998 1.00 90.94 182 PHE A N 1
ATOM 1437 C CA . PHE A 1 182 ? -2.685 4.783 10.137 1.00 90.94 182 PHE A CA 1
ATOM 1438 C C . PHE A 1 182 ? -4.053 4.669 10.813 1.00 90.94 182 PHE A C 1
ATOM 1440 O O . PHE A 1 182 ? -4.905 3.938 10.318 1.00 90.94 182 PHE A O 1
ATOM 1447 N N . CYS A 1 183 ? -4.279 5.400 11.911 1.00 91.31 183 CYS A N 1
ATOM 1448 C CA . CYS A 1 183 ? -5.555 5.362 12.613 1.00 91.31 183 CYS A CA 1
ATOM 1449 C C . CYS A 1 183 ? -6.723 5.844 11.750 1.00 91.31 183 CYS A C 1
ATOM 1451 O O . CYS A 1 183 ? -7.738 5.160 11.708 1.00 91.31 183 CYS A O 1
ATOM 1453 N N . GLU A 1 184 ? -6.561 6.961 11.042 1.00 89.44 184 GLU A N 1
ATOM 1454 C CA . GLU A 1 184 ? -7.579 7.513 10.138 1.00 89.44 184 GLU A CA 1
ATOM 1455 C C . GLU A 1 184 ? -7.938 6.514 9.025 1.00 89.44 184 GLU A C 1
ATOM 1457 O O . GLU A 1 184 ? -9.102 6.154 8.858 1.00 89.44 184 GLU A O 1
ATOM 1462 N N . VAL A 1 185 ? -6.936 5.970 8.325 1.00 89.31 185 VAL A N 1
ATOM 1463 C CA . VAL A 1 185 ? -7.173 5.011 7.234 1.00 89.31 185 VAL A CA 1
ATOM 1464 C C . VAL A 1 185 ? -7.741 3.686 7.756 1.00 89.31 185 VAL A C 1
ATOM 1466 O O . VAL A 1 185 ? -8.611 3.092 7.118 1.00 89.31 185 VAL A O 1
ATOM 1469 N N . ALA A 1 186 ? -7.277 3.201 8.913 1.00 91.62 186 ALA A N 1
ATOM 1470 C CA . ALA A 1 186 ? -7.801 1.980 9.523 1.00 91.62 186 ALA A CA 1
ATOM 1471 C C . ALA A 1 186 ? -9.261 2.137 9.959 1.00 91.62 186 ALA A C 1
ATOM 1473 O O . ALA A 1 186 ? -10.061 1.228 9.737 1.00 91.62 186 ALA A O 1
ATOM 1474 N N . GLU A 1 187 ? -9.613 3.282 10.543 1.00 91.38 187 GLU A N 1
ATOM 1475 C CA . GLU A 1 187 ? -10.979 3.595 10.958 1.00 91.38 187 GLU A CA 1
ATOM 1476 C C . GLU A 1 187 ? -11.944 3.645 9.766 1.00 91.38 187 GLU A C 1
ATOM 1478 O O . GLU A 1 187 ? -13.066 3.154 9.867 1.00 91.38 187 GLU A O 1
ATOM 1483 N N . GLU A 1 188 ? -11.507 4.181 8.626 1.00 89.94 188 GLU A N 1
ATOM 1484 C CA . GLU A 1 188 ? -12.317 4.227 7.405 1.00 89.94 188 GLU A CA 1
ATOM 1485 C C . GLU A 1 188 ? -12.432 2.865 6.708 1.00 89.94 188 GLU A C 1
ATOM 1487 O O . GLU A 1 188 ? -13.491 2.524 6.175 1.00 89.94 188 GLU A O 1
ATOM 1492 N N . ALA A 1 189 ? -11.353 2.075 6.700 1.00 88.44 189 ALA A N 1
ATOM 1493 C CA . ALA A 1 189 ? -11.296 0.823 5.952 1.00 88.44 189 ALA A CA 1
ATOM 1494 C C . ALA A 1 189 ? -11.967 -0.350 6.683 1.00 88.44 189 ALA A C 1
ATOM 1496 O O . ALA A 1 189 ? -12.655 -1.150 6.043 1.00 88.44 189 ALA A O 1
ATOM 1497 N N . LEU A 1 190 ? -11.788 -0.470 8.007 1.00 91.44 190 LEU A N 1
ATOM 1498 C CA . LEU A 1 190 ? -12.309 -1.600 8.790 1.00 91.44 190 LEU A CA 1
ATOM 1499 C C . LEU A 1 190 ? -13.831 -1.800 8.649 1.00 91.44 190 LEU A C 1
ATOM 1501 O O . LEU A 1 190 ? -14.229 -2.943 8.427 1.00 91.44 190 LEU A O 1
ATOM 1505 N N . PRO A 1 191 ? -14.678 -0.749 8.663 1.00 92.00 191 PRO A N 1
ATOM 1506 C CA . PRO A 1 191 ? -16.125 -0.885 8.492 1.00 92.00 191 PRO A CA 1
ATOM 1507 C C . PRO A 1 191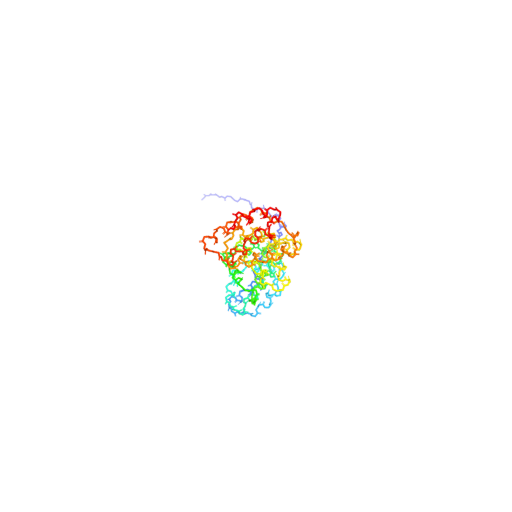 ? -16.563 -1.532 7.177 1.00 92.00 191 PRO A C 1
ATOM 1509 O O . PRO A 1 191 ? -17.673 -2.050 7.083 1.00 92.00 191 PRO A O 1
ATOM 1512 N N . THR A 1 192 ? -15.703 -1.504 6.158 1.00 88.38 192 THR A N 1
ATOM 1513 C CA . THR A 1 192 ? -15.974 -2.104 4.843 1.00 88.38 192 THR A CA 1
ATOM 1514 C C . THR A 1 192 ? -15.509 -3.557 4.736 1.00 88.38 192 THR A C 1
ATOM 1516 O O . THR A 1 192 ? -15.771 -4.208 3.726 1.00 88.38 192 THR A O 1
ATOM 1519 N N . ALA A 1 193 ? -14.827 -4.075 5.761 1.00 86.38 193 ALA A N 1
ATOM 1520 C CA . ALA A 1 193 ? -14.213 -5.393 5.756 1.00 86.38 193 ALA A CA 1
ATOM 1521 C C . ALA A 1 193 ? -14.891 -6.355 6.743 1.00 86.38 193 ALA A C 1
ATOM 1523 O O . ALA A 1 193 ? -15.409 -5.969 7.794 1.00 86.38 193 ALA A O 1
ATOM 1524 N N . THR A 1 194 ? -14.835 -7.648 6.424 1.00 88.00 194 THR A N 1
ATOM 1525 C CA . THR A 1 194 ? -15.237 -8.712 7.349 1.00 88.00 194 THR A CA 1
ATOM 1526 C C . THR A 1 194 ? -14.184 -8.893 8.440 1.00 88.00 194 THR A C 1
ATOM 1528 O O . THR A 1 194 ? -12.974 -8.864 8.182 1.00 88.00 194 THR A O 1
ATOM 1531 N N . LEU A 1 195 ? -14.639 -9.127 9.668 1.00 89.19 195 LEU A N 1
ATOM 1532 C CA . LEU A 1 195 ? -13.762 -9.462 10.778 1.00 89.19 195 LEU A CA 1
ATOM 1533 C C . LEU A 1 195 ? -13.163 -10.865 10.589 1.00 89.19 195 LEU A C 1
ATOM 1535 O O . LEU A 1 195 ? -13.866 -11.868 10.538 1.00 89.19 195 LEU A O 1
ATOM 1539 N N . ASN A 1 196 ? -11.843 -10.932 10.456 1.00 88.50 196 ASN A N 1
ATOM 1540 C CA . ASN A 1 196 ? -11.055 -12.151 10.306 1.00 88.50 196 ASN A CA 1
ATOM 1541 C C . ASN A 1 196 ? -9.675 -11.935 10.952 1.00 88.50 196 ASN A C 1
ATOM 1543 O O . ASN A 1 196 ? -9.387 -10.860 11.472 1.00 88.50 196 ASN A O 1
ATOM 1547 N N . LYS A 1 197 ? -8.780 -12.928 10.896 1.00 87.31 197 LYS A N 1
ATOM 1548 C CA . LYS A 1 197 ? -7.443 -12.850 11.517 1.00 87.31 197 LYS A CA 1
ATOM 1549 C C . LYS A 1 197 ? -6.645 -11.589 11.132 1.00 87.31 197 LYS A C 1
ATOM 1551 O O . LYS A 1 197 ? -5.932 -11.039 11.970 1.00 87.31 197 LYS A O 1
ATOM 1556 N N . ASN A 1 198 ? -6.759 -11.134 9.886 1.00 86.56 198 ASN A N 1
ATOM 1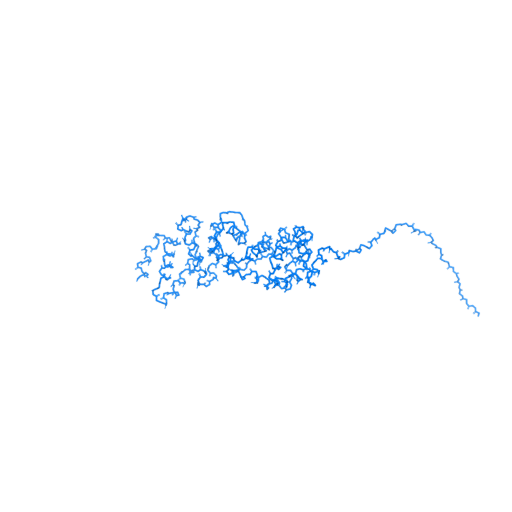557 C CA . ASN A 1 198 ? -6.009 -9.992 9.374 1.00 86.56 198 ASN A CA 1
ATOM 1558 C C . ASN A 1 198 ? -6.609 -8.668 9.856 1.00 86.56 198 ASN A C 1
ATOM 1560 O O . ASN A 1 198 ? -5.891 -7.854 10.437 1.00 86.56 198 ASN A O 1
ATOM 1564 N N . THR A 1 199 ? -7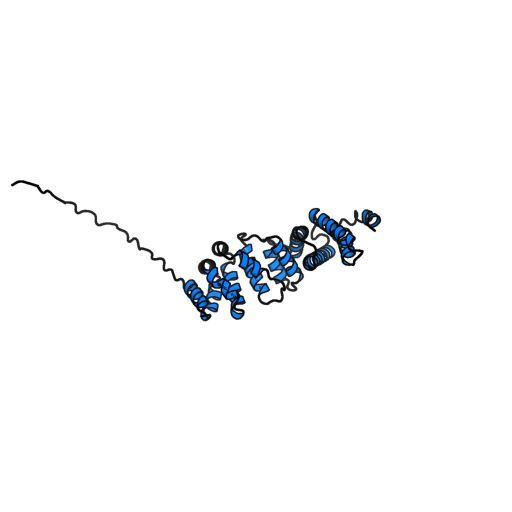.917 -8.466 9.696 1.00 89.12 199 THR A N 1
ATOM 1565 C CA . THR A 1 199 ? -8.592 -7.245 10.177 1.00 89.12 199 THR A CA 1
ATOM 1566 C C . THR A 1 199 ? -8.564 -7.150 11.702 1.00 89.12 199 THR A C 1
ATOM 1568 O O . THR A 1 199 ? -8.422 -6.059 12.249 1.00 89.12 199 THR A O 1
ATOM 1571 N N . TRP A 1 200 ? -8.545 -8.291 12.394 1.00 92.25 200 TRP A N 1
ATOM 1572 C CA . TRP A 1 200 ? -8.305 -8.369 13.833 1.00 92.25 200 TRP A CA 1
ATOM 1573 C C . TRP A 1 200 ? -6.933 -7.816 14.238 1.00 92.25 200 TRP A C 1
ATOM 1575 O O . TRP A 1 200 ? -6.820 -7.084 15.218 1.00 92.25 200 TRP A O 1
ATOM 1585 N N . SER A 1 201 ? -5.877 -8.126 13.478 1.00 91.75 201 SER A N 1
ATOM 1586 C CA . SER A 1 201 ? -4.528 -7.609 13.752 1.00 91.75 201 SER A CA 1
ATOM 1587 C C . SER A 1 201 ? -4.447 -6.085 13.607 1.00 91.75 201 SER A C 1
ATOM 1589 O O . SER A 1 201 ? -3.836 -5.420 14.442 1.00 91.75 201 SER A O 1
ATOM 1591 N N . VAL A 1 202 ? -5.145 -5.534 12.609 1.00 93.00 202 VAL A N 1
ATOM 1592 C CA . VAL A 1 202 ? -5.261 -4.086 12.390 1.00 93.00 202 VAL A CA 1
ATOM 1593 C C . VAL A 1 202 ? -6.033 -3.435 13.537 1.00 93.00 202 VAL A C 1
ATOM 1595 O O . VAL A 1 202 ? -5.570 -2.442 14.091 1.00 93.00 202 VAL A O 1
ATOM 1598 N N . LEU A 1 203 ? -7.157 -4.026 13.959 1.00 95.06 203 LEU A N 1
ATOM 1599 C CA . LEU A 1 203 ? -7.944 -3.539 15.094 1.00 95.06 203 LEU A CA 1
ATOM 1600 C C . LEU A 1 203 ? -7.138 -3.531 16.402 1.00 95.06 203 LEU A C 1
ATOM 1602 O O . LEU A 1 203 ? -7.210 -2.567 17.165 1.00 95.06 203 LEU A O 1
ATOM 1606 N N . ARG A 1 204 ? -6.340 -4.576 16.657 1.00 94.62 204 ARG A N 1
ATOM 1607 C CA . ARG A 1 204 ? -5.456 -4.637 17.830 1.00 94.62 204 ARG A CA 1
ATOM 1608 C C . ARG A 1 204 ? -4.415 -3.524 17.825 1.00 94.62 204 ARG A C 1
ATOM 1610 O O . ARG A 1 204 ? -4.213 -2.890 18.858 1.00 94.62 204 ARG A O 1
ATOM 1617 N N . GLU A 1 205 ? -3.776 -3.276 16.684 1.00 94.62 205 GLU A N 1
ATOM 1618 C CA . GLU A 1 205 ? -2.794 -2.194 16.558 1.00 94.62 205 GLU A CA 1
ATOM 1619 C C . GLU A 1 205 ? -3.455 -0.821 16.731 1.00 94.62 205 GLU A C 1
ATOM 1621 O O . GLU A 1 205 ? -2.945 0.025 17.465 1.00 94.62 205 GLU A O 1
ATOM 1626 N N . LEU A 1 206 ? -4.639 -0.624 16.142 1.00 94.88 206 LEU A N 1
ATOM 1627 C CA . LEU A 1 206 ? -5.441 0.586 16.316 1.00 94.88 206 LEU A CA 1
ATOM 1628 C C . LEU A 1 206 ? -5.780 0.829 17.795 1.00 94.88 206 LEU A C 1
ATOM 1630 O O . LEU A 1 206 ? -5.646 1.947 18.298 1.00 94.88 206 LEU A O 1
ATOM 1634 N N . ALA A 1 207 ? -6.169 -0.226 18.515 1.00 94.00 207 ALA A N 1
ATOM 1635 C CA . ALA A 1 207 ? -6.464 -0.161 19.941 1.00 94.00 207 ALA A CA 1
ATOM 1636 C C . ALA A 1 207 ? -5.213 0.142 20.777 1.00 94.00 207 ALA A C 1
ATOM 1638 O O . ALA A 1 207 ? -5.276 0.981 21.677 1.00 94.00 207 ALA A O 1
ATOM 1639 N N . ARG A 1 208 ? -4.073 -0.489 20.461 1.00 95.25 208 ARG A N 1
ATOM 1640 C CA . ARG A 1 208 ? -2.780 -0.230 21.114 1.00 95.25 208 ARG A CA 1
ATOM 1641 C C . ARG A 1 208 ? -2.390 1.241 20.978 1.00 95.25 208 ARG A C 1
ATOM 1643 O O . ARG A 1 208 ? -2.148 1.899 21.987 1.00 95.25 208 ARG A O 1
ATOM 1650 N N . LEU A 1 209 ? -2.411 1.779 19.757 1.00 93.44 209 LEU A N 1
ATOM 1651 C CA . LEU A 1 209 ? -2.076 3.180 19.481 1.00 93.44 209 LEU A CA 1
ATOM 1652 C C . LEU A 1 209 ? -3.022 4.153 20.200 1.00 93.44 209 LEU A C 1
ATOM 1654 O O . LEU A 1 209 ? -2.575 5.129 20.798 1.00 93.44 209 LEU A O 1
ATOM 1658 N N . LYS A 1 210 ? -4.327 3.858 20.222 1.00 92.31 210 LYS A N 1
ATOM 1659 C CA . LYS A 1 210 ? -5.321 4.651 20.960 1.00 92.31 210 LYS A CA 1
ATOM 1660 C C . LYS A 1 210 ? -5.099 4.628 22.475 1.00 92.31 210 LYS A C 1
ATOM 1662 O O . LYS A 1 210 ? -5.409 5.607 23.156 1.00 92.31 210 LYS A O 1
ATOM 1667 N N . GLN A 1 211 ? -4.625 3.511 23.023 1.00 91.06 211 GLN A N 1
ATOM 1668 C CA . GLN A 1 211 ? -4.307 3.382 24.445 1.00 91.06 211 GLN A CA 1
ATOM 1669 C C . GLN A 1 211 ? -3.019 4.123 24.814 1.00 91.06 211 GLN A C 1
ATOM 1671 O O . GLN A 1 211 ? -2.994 4.757 25.868 1.00 91.06 211 GLN A O 1
ATOM 1676 N N . GLU A 1 212 ? -2.003 4.080 23.949 1.00 91.56 212 GLU A N 1
ATOM 1677 C CA . GLU A 1 212 ? -0.749 4.830 24.103 1.00 91.56 212 GLU A CA 1
ATOM 1678 C C . GLU A 1 212 ? -0.984 6.339 24.050 1.00 91.56 212 GLU A C 1
ATOM 1680 O O . GLU A 1 212 ? -0.512 7.075 24.914 1.00 91.56 212 GLU A O 1
ATOM 1685 N N . GLU A 1 213 ? -1.776 6.798 23.080 1.00 90.38 213 GLU A N 1
ATOM 1686 C CA . GLU A 1 213 ? -2.094 8.208 22.908 1.00 90.38 213 GLU A CA 1
ATOM 1687 C C . GLU A 1 213 ? -3.596 8.408 22.676 1.00 90.38 213 GLU A C 1
ATOM 1689 O O . GLU A 1 213 ? -4.123 8.375 21.564 1.00 90.38 213 GLU A O 1
ATOM 1694 N N . ARG A 1 214 ? -4.327 8.697 23.759 1.00 85.62 214 ARG A N 1
ATOM 1695 C CA . ARG A 1 214 ? -5.793 8.851 23.711 1.00 85.62 214 ARG A CA 1
ATOM 1696 C C . ARG A 1 214 ? -6.283 9.953 22.775 1.00 85.62 214 ARG A C 1
ATOM 1698 O O . ARG A 1 214 ? -7.422 9.870 22.310 1.00 85.62 214 ARG A O 1
ATOM 1705 N N . LYS A 1 215 ? -5.455 10.964 22.507 1.00 86.31 215 LYS A N 1
ATOM 1706 C CA . LYS A 1 215 ? -5.766 12.099 21.625 1.00 86.31 215 LYS A CA 1
ATOM 1707 C C . LYS A 1 215 ? -5.414 11.846 20.154 1.00 86.31 215 LYS A C 1
ATOM 1709 O O . LYS A 1 215 ? -5.700 12.716 19.341 1.00 86.31 215 LYS A O 1
ATOM 1714 N N . LEU A 1 216 ? -4.839 10.686 19.820 1.00 86.38 216 LEU A N 1
ATOM 1715 C CA . LEU A 1 216 ? -4.311 10.405 18.484 1.00 86.38 216 LEU A CA 1
ATOM 1716 C C . LEU A 1 216 ? -5.370 10.540 17.382 1.00 86.38 216 LEU A C 1
ATOM 1718 O O . LEU A 1 216 ? -5.093 11.135 16.347 1.00 86.38 216 LEU A O 1
ATOM 1722 N N . PHE A 1 217 ? -6.581 10.040 17.635 1.00 87.69 217 PHE A N 1
ATOM 1723 C CA . PHE A 1 217 ? -7.747 10.186 16.759 1.00 87.69 217 PHE A CA 1
ATOM 1724 C C . PHE A 1 217 ? -9.046 10.102 17.572 1.00 87.69 217 PHE A C 1
ATOM 1726 O O . PHE A 1 217 ? -9.012 9.711 18.741 1.00 87.69 217 PHE A O 1
ATOM 1733 N N . LYS A 1 218 ? -10.204 10.432 16.994 1.00 88.44 218 LYS A N 1
ATOM 1734 C CA . LYS A 1 218 ? -11.520 10.235 17.625 1.00 88.44 218 LYS A CA 1
ATOM 1735 C C . LYS A 1 218 ? -12.339 9.274 16.770 1.00 88.44 218 LYS A C 1
ATOM 1737 O O . LYS A 1 218 ? -12.700 9.646 15.667 1.00 88.44 218 LYS A O 1
ATOM 1742 N N . ALA A 1 219 ? -12.675 8.112 17.330 1.00 89.75 219 ALA A N 1
ATOM 1743 C CA . ALA A 1 219 ? -13.512 7.126 16.658 1.00 89.75 219 ALA A CA 1
ATOM 1744 C C . ALA A 1 219 ? -14.879 7.726 16.280 1.00 89.75 219 ALA A C 1
ATOM 1746 O O . ALA A 1 219 ? -15.591 8.273 17.130 1.00 89.75 219 ALA A O 1
ATOM 1747 N N . GLY A 1 220 ? -15.215 7.636 15.003 1.00 90.06 220 GLY A N 1
ATOM 1748 C CA . GLY A 1 220 ? -16.467 8.043 14.393 1.00 90.06 220 GLY A CA 1
ATOM 1749 C C . GLY A 1 220 ? -17.551 6.975 14.514 1.00 90.06 220 GLY A C 1
ATOM 1750 O O . GLY A 1 220 ? -17.287 5.808 14.803 1.00 90.06 220 GLY A O 1
ATOM 1751 N N . SER A 1 221 ? -18.799 7.383 14.273 1.00 90.06 221 SER A N 1
ATOM 1752 C CA . SER A 1 221 ? -19.975 6.525 14.464 1.00 90.06 221 SER A CA 1
ATOM 1753 C C . SER A 1 221 ? -19.925 5.261 13.614 1.00 90.06 221 SER A C 1
ATOM 1755 O O . SER A 1 221 ? -20.077 4.182 14.158 1.00 90.06 221 SER A O 1
ATOM 1757 N N . LYS A 1 222 ? -19.593 5.365 12.320 1.00 92.62 222 LYS A N 1
ATOM 1758 C CA . LYS A 1 222 ? -19.531 4.202 11.414 1.00 92.62 222 LYS A CA 1
ATOM 1759 C C . LYS A 1 222 ? -18.611 3.088 11.922 1.00 92.62 222 LYS A C 1
ATOM 1761 O O . LYS A 1 222 ? -18.928 1.913 11.770 1.00 92.62 222 LYS A O 1
ATOM 1766 N N . PHE A 1 223 ? -17.471 3.453 12.505 1.00 94.00 223 PHE A N 1
ATOM 1767 C CA . PHE A 1 223 ? -16.534 2.489 13.072 1.00 94.00 223 PHE A CA 1
ATOM 1768 C C . PHE A 1 223 ? -17.064 1.861 14.364 1.00 94.00 223 PHE A C 1
ATOM 1770 O O . PHE A 1 223 ? -16.938 0.653 14.557 1.00 94.00 223 PHE A O 1
ATOM 1777 N N . LEU A 1 224 ? -17.695 2.659 15.227 1.00 93.25 224 LEU A N 1
ATOM 1778 C CA . LEU A 1 224 ? -18.320 2.164 16.454 1.00 93.25 224 LEU A CA 1
ATOM 1779 C C . LEU A 1 224 ? -19.518 1.248 16.156 1.00 93.25 224 LEU A C 1
ATOM 1781 O O . LEU A 1 224 ? -19.603 0.173 16.739 1.00 93.25 224 LEU A O 1
ATOM 1785 N N . ASP A 1 225 ? -20.365 1.615 15.194 1.00 92.31 225 ASP A N 1
ATOM 1786 C CA . ASP A 1 225 ? -21.493 0.803 14.731 1.00 92.31 225 ASP A CA 1
ATOM 1787 C C . ASP A 1 225 ? -20.997 -0.538 14.165 1.00 92.31 225 ASP A C 1
ATOM 1789 O O . ASP A 1 225 ? -21.572 -1.594 14.427 1.00 92.31 225 ASP A O 1
ATOM 1793 N N . TRP A 1 226 ? -19.882 -0.526 13.424 1.00 94.31 226 TRP A N 1
ATOM 1794 C CA . TRP A 1 226 ? -19.248 -1.753 12.938 1.00 94.31 226 TRP A CA 1
ATOM 1795 C C . TRP A 1 226 ? -18.732 -2.639 14.083 1.00 94.31 226 TRP A C 1
ATOM 1797 O O . TRP A 1 226 ? -18.886 -3.860 14.011 1.00 94.31 226 TRP A O 1
ATOM 1807 N N . LEU A 1 227 ? -18.164 -2.072 15.156 1.00 93.81 227 LEU A N 1
ATOM 1808 C CA . LEU A 1 227 ? -17.800 -2.855 16.346 1.00 93.81 227 LEU A CA 1
ATOM 1809 C C . LEU A 1 227 ? -19.036 -3.503 16.982 1.00 93.81 227 LEU A C 1
ATOM 1811 O O . LEU A 1 227 ? -18.987 -4.690 17.300 1.00 93.81 227 LEU A O 1
ATOM 1815 N N . ASP A 1 228 ? -20.141 -2.764 17.099 1.00 91.38 228 ASP A N 1
ATOM 1816 C CA . ASP A 1 228 ? -21.392 -3.253 17.692 1.00 91.38 228 ASP A CA 1
ATOM 1817 C C . ASP A 1 228 ? -21.990 -4.410 16.871 1.00 91.38 228 ASP A C 1
ATOM 1819 O O . ASP A 1 228 ? -22.396 -5.437 17.423 1.00 91.38 228 ASP A O 1
ATOM 1823 N N . VAL A 1 229 ? -21.962 -4.310 15.536 1.00 92.06 229 VAL A N 1
ATOM 1824 C CA . VAL A 1 229 ? -22.358 -5.408 14.637 1.00 92.06 229 VAL A CA 1
ATOM 1825 C C . VAL A 1 229 ? -21.503 -6.656 14.875 1.00 92.06 229 VAL A C 1
ATOM 1827 O O . VAL A 1 229 ? -22.047 -7.749 15.023 1.00 92.06 229 VAL A O 1
ATOM 1830 N N . ASN A 1 230 ? -20.177 -6.517 14.953 1.00 91.81 230 ASN A N 1
ATOM 1831 C CA . ASN A 1 230 ? -19.284 -7.664 15.146 1.00 91.81 230 ASN A CA 1
ATOM 1832 C C . ASN A 1 230 ? -19.387 -8.283 16.549 1.00 91.81 230 ASN A C 1
ATOM 1834 O O . ASN A 1 230 ? -19.267 -9.501 16.682 1.00 91.81 230 ASN A O 1
ATOM 1838 N N . ILE A 1 231 ? -19.657 -7.478 17.581 1.00 91.19 231 ILE A N 1
ATOM 1839 C CA . ILE A 1 231 ? -19.977 -7.971 18.928 1.00 91.19 231 ILE A CA 1
ATOM 1840 C C . ILE A 1 231 ? -21.232 -8.843 18.870 1.00 91.19 231 ILE A C 1
ATOM 1842 O O . ILE A 1 231 ? -21.210 -9.970 19.357 1.00 91.19 231 ILE A O 1
ATOM 1846 N N . ASN A 1 232 ? -22.304 -8.367 18.233 1.00 88.94 232 ASN A N 1
ATOM 1847 C CA . ASN A 1 232 ? -23.559 -9.116 18.127 1.00 88.94 232 ASN A CA 1
ATOM 1848 C C . ASN A 1 232 ? -23.415 -10.414 17.323 1.00 88.94 232 ASN A C 1
ATOM 1850 O O . ASN A 1 232 ? -23.985 -11.434 17.709 1.00 88.94 232 ASN A O 1
ATOM 1854 N N . LEU A 1 233 ? -22.615 -10.402 16.253 1.00 88.31 233 LEU A N 1
ATOM 1855 C CA . LEU A 1 233 ? -22.295 -11.615 15.499 1.00 88.31 233 LEU A CA 1
ATOM 1856 C C . LEU A 1 233 ? -21.588 -12.648 16.389 1.00 88.31 233 LEU A C 1
ATOM 1858 O O . LEU A 1 233 ? -22.018 -13.796 16.450 1.00 88.31 233 LEU A O 1
ATOM 1862 N N . LEU A 1 234 ? -20.572 -12.240 17.152 1.00 86.75 234 LEU A N 1
ATOM 1863 C CA . LEU A 1 234 ? -19.823 -13.153 18.023 1.00 86.75 234 LEU A CA 1
ATOM 1864 C C . LEU A 1 234 ? -20.590 -13.579 19.283 1.00 86.75 234 LEU A C 1
ATOM 1866 O O . LEU A 1 234 ? -20.353 -14.674 19.784 1.00 86.75 234 LEU A O 1
ATOM 1870 N N . ARG A 1 235 ? -21.547 -12.778 19.776 1.00 84.69 235 ARG A N 1
ATOM 1871 C CA . ARG A 1 235 ? -22.455 -13.182 20.871 1.00 84.69 235 ARG A CA 1
ATOM 1872 C C . ARG A 1 235 ? -23.257 -14.435 20.518 1.00 84.69 235 ARG A C 1
ATOM 1874 O O . ARG A 1 235 ? -23.567 -15.225 21.406 1.00 84.69 235 ARG A O 1
ATOM 1881 N N . SER A 1 236 ? -23.561 -14.637 19.235 1.00 75.56 236 SER A N 1
ATOM 1882 C CA . SER A 1 236 ? -24.272 -15.832 18.769 1.00 75.56 236 SER A CA 1
ATOM 1883 C C . SER A 1 236 ? -23.430 -17.120 18.828 1.00 75.56 236 SER A C 1
ATOM 1885 O O . SER A 1 236 ? -23.994 -18.211 18.785 1.00 75.56 236 SER A O 1
ATOM 1887 N N . GLU A 1 237 ? -22.105 -17.011 19.003 1.00 69.88 237 GLU A N 1
ATOM 1888 C CA . GLU A 1 237 ? -21.138 -18.121 18.955 1.00 69.88 237 GLU A CA 1
ATOM 1889 C C . GLU A 1 237 ? -20.557 -18.517 20.338 1.00 69.88 237 GLU A C 1
ATOM 1891 O O . GLU A 1 237 ? -19.599 -19.287 20.402 1.00 69.88 237 GLU A O 1
ATOM 1896 N N . ALA A 1 238 ? -21.179 -18.065 21.441 1.00 68.19 238 ALA A N 1
ATOM 1897 C CA . ALA A 1 238 ? -20.775 -18.219 22.856 1.00 68.19 238 ALA A CA 1
ATOM 1898 C C . ALA A 1 23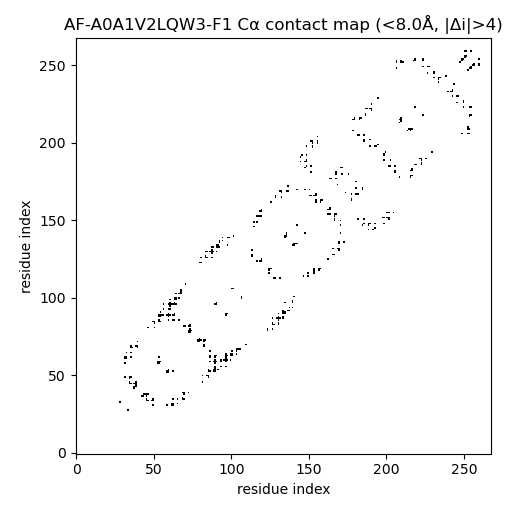8 ? -19.674 -17.250 23.358 1.00 68.19 238 ALA A C 1
ATOM 1900 O O . ALA A 1 238 ? -18.980 -16.598 22.579 1.00 68.19 238 ALA A O 1
ATOM 1901 N N . ASP A 1 239 ? -19.534 -17.120 24.689 1.00 70.50 239 ASP A N 1
ATOM 1902 C CA . ASP A 1 239 ? -18.570 -16.206 25.331 1.00 70.50 239 ASP A CA 1
ATOM 1903 C C . ASP A 1 239 ? -17.123 -16.650 25.076 1.00 70.50 239 ASP A C 1
ATOM 1905 O O . ASP A 1 239 ? -16.579 -17.555 25.716 1.00 70.50 239 ASP A O 1
ATOM 1909 N N . THR A 1 240 ? -16.493 -16.008 24.096 1.00 80.50 240 THR A N 1
ATOM 1910 C CA . THR A 1 240 ? -15.125 -16.289 23.671 1.00 80.50 240 THR A CA 1
ATOM 1911 C C . THR A 1 240 ? -14.182 -15.135 24.028 1.00 80.50 240 THR A C 1
ATOM 1913 O O . THR A 1 240 ? -14.582 -13.990 24.237 1.00 80.50 240 THR A O 1
ATOM 1916 N N . VAL A 1 241 ? -12.875 -15.416 24.095 1.00 80.12 241 VAL A N 1
ATOM 1917 C CA . VAL A 1 241 ? -11.846 -14.373 24.301 1.00 80.12 241 VAL A CA 1
ATOM 1918 C C . VAL A 1 241 ? -11.952 -13.235 23.264 1.00 80.12 241 VAL A C 1
ATOM 1920 O O . VAL A 1 241 ? -11.902 -12.079 23.683 1.00 80.12 241 VAL A O 1
ATOM 1923 N N . PRO A 1 242 ? -12.161 -13.503 21.956 1.00 85.94 242 PRO A N 1
ATOM 1924 C CA . PRO A 1 242 ? -12.438 -12.457 20.972 1.00 85.94 242 PRO A CA 1
ATOM 1925 C C . PRO A 1 242 ? -13.632 -11.564 21.331 1.00 85.94 242 PRO A C 1
ATOM 1927 O O . PRO A 1 242 ? -13.513 -10.343 21.269 1.00 85.94 242 PRO A O 1
ATOM 1930 N N . LEU A 1 243 ? -14.760 -12.133 21.767 1.00 87.19 243 LEU A N 1
ATOM 1931 C CA . LEU A 1 243 ? -15.933 -11.339 22.139 1.00 87.19 243 LEU A CA 1
ATOM 1932 C C . LEU A 1 243 ? -15.609 -10.345 23.267 1.00 87.19 243 LEU A C 1
ATOM 1934 O O . LEU A 1 243 ? -15.880 -9.150 23.139 1.00 87.19 243 LEU A O 1
ATOM 1938 N N . ARG A 1 244 ? -14.948 -10.812 24.334 1.00 87.62 244 ARG A N 1
ATOM 1939 C CA . ARG A 1 244 ? -14.527 -9.949 25.451 1.00 87.62 244 ARG A CA 1
ATOM 1940 C C . ARG A 1 244 ? -13.534 -8.868 25.024 1.00 87.62 244 ARG A C 1
ATOM 1942 O O . ARG A 1 244 ? -13.628 -7.735 25.492 1.00 87.62 244 ARG A O 1
ATOM 1949 N N . GLU A 1 245 ? -12.601 -9.180 24.119 1.00 91.00 245 GLU A N 1
ATOM 1950 C CA . GLU A 1 245 ? -11.682 -8.174 23.569 1.00 91.00 245 GLU A CA 1
ATOM 1951 C C . GLU A 1 245 ? -12.425 -7.077 22.791 1.00 91.00 245 GLU A C 1
ATOM 1953 O O . GLU A 1 245 ? -12.096 -5.902 22.967 1.00 91.00 245 GLU A O 1
ATOM 1958 N N . LEU A 1 246 ? -13.435 -7.423 21.982 1.00 91.19 246 LEU A N 1
ATOM 1959 C CA . LEU A 1 246 ? -14.227 -6.435 21.239 1.00 91.19 246 LEU A CA 1
ATOM 1960 C C . LEU A 1 246 ? -15.053 -5.536 22.148 1.00 91.19 246 LEU A C 1
ATOM 1962 O O . LEU A 1 246 ? -15.026 -4.323 21.956 1.00 91.19 246 LEU A O 1
ATOM 1966 N N . ILE A 1 247 ? -15.743 -6.108 23.138 1.00 89.75 247 ILE A N 1
ATOM 1967 C CA . ILE A 1 247 ? -16.522 -5.339 24.120 1.00 89.75 247 ILE A CA 1
ATOM 1968 C C . ILE A 1 247 ? -15.597 -4.337 24.823 1.00 89.75 247 ILE A C 1
ATOM 1970 O O . ILE A 1 247 ? -15.863 -3.133 24.844 1.00 89.75 247 ILE A O 1
ATOM 1974 N N . ARG A 1 248 ? -14.422 -4.798 25.274 1.00 91.12 248 ARG A N 1
ATOM 1975 C CA . ARG A 1 248 ? -13.399 -3.926 25.866 1.00 91.12 248 ARG A CA 1
ATOM 1976 C C . ARG A 1 248 ? -12.961 -2.818 24.907 1.00 91.12 248 ARG A C 1
ATOM 1978 O O . ARG A 1 248 ? -12.836 -1.659 25.304 1.00 91.12 248 ARG A O 1
ATOM 1985 N N . TYR A 1 249 ? -12.699 -3.143 23.643 1.00 93.62 249 TYR A N 1
ATOM 1986 C CA . TYR A 1 249 ? -12.324 -2.142 22.646 1.00 93.62 249 TYR A CA 1
ATOM 1987 C C . TYR A 1 249 ? -13.422 -1.105 22.432 1.00 93.62 249 TYR A C 1
ATOM 1989 O O . TYR A 1 249 ? -13.135 0.096 22.437 1.00 93.62 249 TYR A O 1
ATOM 1997 N N . ARG A 1 250 ? -14.672 -1.547 22.316 1.00 91.44 250 ARG A N 1
ATOM 1998 C CA . ARG A 1 250 ? -15.828 -0.684 22.115 1.00 91.44 250 ARG A CA 1
ATOM 1999 C C . ARG A 1 250 ? -16.059 0.266 23.285 1.00 91.44 250 ARG A C 1
ATOM 2001 O O . ARG A 1 250 ? -16.277 1.450 23.041 1.00 91.44 250 ARG A O 1
ATOM 2008 N N . HIS A 1 251 ? -15.959 -0.205 24.523 1.00 86.69 251 HIS A N 1
ATOM 2009 C CA . HIS A 1 251 ? -16.366 0.569 25.704 1.00 86.69 251 HIS A CA 1
ATOM 2010 C C . HIS A 1 251 ? -15.217 1.292 26.407 1.00 86.69 251 HIS A C 1
ATOM 2012 O O . HIS A 1 251 ? -15.376 2.433 26.856 1.00 86.69 251 HIS A O 1
ATOM 2018 N N . GLU A 1 252 ? -14.035 0.675 26.471 1.00 87.56 252 GLU A N 1
ATOM 2019 C CA . GLU A 1 252 ? -12.894 1.214 27.216 1.00 87.56 252 GLU A CA 1
ATOM 2020 C C . GLU A 1 252 ? -11.861 1.927 26.337 1.00 87.56 252 GLU A C 1
ATOM 2022 O O . GLU A 1 252 ? -11.132 2.805 26.824 1.00 87.56 252 GLU A O 1
ATOM 2027 N N . VAL A 1 253 ? -11.730 1.542 25.061 1.00 91.75 253 VAL A N 1
ATOM 2028 C CA . VAL A 1 253 ? -10.674 2.050 24.164 1.00 91.75 253 VAL A CA 1
ATOM 2029 C C . VAL A 1 253 ? -11.194 3.119 23.209 1.00 91.75 253 VAL A C 1
ATOM 2031 O O . VAL A 1 253 ? -10.662 4.235 23.195 1.00 91.75 253 VAL A O 1
ATOM 2034 N N . PHE A 1 254 ? -12.228 2.798 22.438 1.00 91.69 254 PHE A N 1
ATOM 2035 C CA . PHE A 1 254 ? -12.770 3.679 21.405 1.00 91.69 254 PHE A CA 1
ATOM 2036 C C . PHE A 1 254 ? -13.993 4.465 21.880 1.00 91.69 254 PHE A C 1
ATOM 2038 O O . PHE A 1 254 ? -14.162 5.618 21.486 1.00 91.69 254 PHE A O 1
ATOM 2045 N N . GLY A 1 255 ? -14.797 3.869 22.761 1.00 82.44 255 GLY A N 1
ATOM 2046 C CA . GLY A 1 255 ? -15.967 4.490 23.362 1.00 82.44 255 GLY A CA 1
ATOM 2047 C C . GLY A 1 255 ? -15.641 5.577 24.378 1.00 82.44 255 GLY A C 1
ATOM 2048 O O . GLY A 1 255 ? -14.503 5.792 24.811 1.00 82.44 255 GLY A O 1
ATOM 2049 N N . ASN A 1 256 ? -16.689 6.293 24.770 1.00 67.56 256 ASN A N 1
ATOM 2050 C CA . ASN A 1 256 ? -16.590 7.368 25.737 1.00 67.56 256 ASN A CA 1
ATOM 2051 C C . ASN A 1 256 ? -16.679 6.772 27.150 1.00 67.56 256 ASN A C 1
ATOM 2053 O O . ASN A 1 256 ? -17.757 6.352 27.558 1.00 67.56 256 ASN A O 1
ATOM 2057 N N . ARG A 1 257 ? -15.572 6.774 27.910 1.00 55.81 257 ARG A N 1
ATOM 2058 C CA . ARG A 1 257 ? -15.463 6.175 29.266 1.00 55.81 257 ARG A CA 1
ATOM 2059 C C . ARG A 1 257 ? -16.581 6.559 30.248 1.00 55.81 257 ARG A C 1
ATOM 2061 O O . ARG A 1 257 ? -16.813 5.848 31.219 1.00 55.81 257 ARG A O 1
ATOM 2068 N N . PHE A 1 258 ? -17.216 7.712 30.046 1.00 50.34 258 PHE A N 1
ATOM 2069 C CA . PHE A 1 258 ? -18.300 8.205 30.899 1.00 50.34 258 PHE A CA 1
ATOM 2070 C C . PHE A 1 258 ? -19.693 7.718 30.471 1.00 50.34 258 PHE A C 1
ATOM 2072 O O . PHE A 1 258 ? -20.600 7.740 31.295 1.00 50.34 258 PHE A O 1
ATOM 2079 N N . GLY A 1 259 ? -19.862 7.272 29.221 1.00 49.69 259 GLY A N 1
ATOM 2080 C CA . GLY A 1 259 ? -21.091 6.637 28.732 1.00 49.69 259 GLY A CA 1
ATOM 2081 C C . GLY A 1 259 ? -21.121 5.129 29.000 1.00 49.69 259 GLY A C 1
ATOM 2082 O O . GLY A 1 259 ? -22.145 4.613 29.426 1.00 49.69 259 GLY A O 1
ATOM 2083 N N . SER A 1 260 ? -19.976 4.448 28.871 1.00 48.12 260 SER A N 1
ATOM 2084 C CA . SER A 1 260 ? -19.872 2.981 28.970 1.00 48.12 260 SER A CA 1
ATOM 2085 C C . SER A 1 260 ? -20.158 2.390 30.355 1.00 48.12 260 SER A C 1
ATOM 2087 O O . SER A 1 260 ? -20.562 1.240 30.454 1.00 48.12 260 SER A O 1
ATOM 2089 N N . ARG A 1 261 ? -20.050 3.174 31.439 1.00 45.38 261 ARG A N 1
ATOM 2090 C CA . ARG A 1 261 ? -20.414 2.709 32.796 1.00 45.38 261 ARG A CA 1
ATOM 2091 C C . ARG A 1 261 ? -21.898 2.375 32.972 1.00 45.38 261 ARG A C 1
ATOM 2093 O O . ARG A 1 261 ? -22.235 1.752 33.975 1.00 45.38 261 ARG A O 1
ATOM 2100 N N . ARG A 1 262 ? -22.776 2.850 32.083 1.00 44.50 262 ARG A N 1
ATOM 2101 C CA . ARG A 1 262 ? -24.203 2.505 32.111 1.00 44.50 262 ARG A CA 1
ATOM 2102 C C . ARG A 1 262 ? -24.492 1.222 31.335 1.00 44.50 262 ARG A C 1
ATOM 2104 O O . ARG A 1 262 ? -25.233 0.401 31.850 1.00 44.50 262 ARG A O 1
ATOM 2111 N N . ASP A 1 263 ? -23.854 1.037 30.183 1.00 44.06 263 ASP A N 1
ATOM 2112 C CA . ASP A 1 263 ? -24.153 -0.084 29.286 1.00 44.06 263 ASP A CA 1
ATOM 2113 C C . ASP A 1 263 ? -23.490 -1.398 29.742 1.00 44.06 263 ASP A C 1
ATOM 2115 O O . ASP A 1 263 ? -24.108 -2.449 29.628 1.00 44.06 263 ASP A O 1
ATOM 2119 N N . ASP A 1 264 ? -22.305 -1.366 30.373 1.00 43.72 264 ASP A N 1
ATOM 2120 C CA . ASP A 1 264 ? -21.646 -2.583 30.904 1.00 43.72 264 ASP A CA 1
ATOM 2121 C C . ASP A 1 264 ? -22.479 -3.314 31.984 1.00 43.72 264 ASP A C 1
ATOM 2123 O O . ASP A 1 264 ? -22.269 -4.500 32.228 1.00 43.72 264 ASP A O 1
ATOM 2127 N N . LEU A 1 265 ? -23.408 -2.619 32.655 1.00 43.72 265 LEU A N 1
ATOM 2128 C CA . LEU A 1 265 ? -24.324 -3.212 33.643 1.00 43.72 265 LEU A CA 1
ATOM 2129 C C . LEU A 1 265 ? -25.580 -3.827 33.009 1.00 43.72 265 LEU A C 1
ATOM 2131 O O . LEU A 1 265 ? -26.203 -4.672 33.645 1.00 43.72 265 LEU A O 1
ATOM 2135 N N . ASP A 1 266 ? -25.927 -3.414 31.789 1.00 43.19 266 ASP A N 1
ATOM 2136 C CA . ASP A 1 266 ? -27.072 -3.925 31.028 1.00 43.19 266 ASP A CA 1
ATOM 2137 C C . ASP A 1 266 ? -26.641 -4.953 29.950 1.00 43.19 266 ASP A C 1
ATOM 2139 O O . ASP A 1 266 ? -27.481 -5.662 29.395 1.00 43.19 266 ASP A O 1
ATOM 2143 N N . GLU A 1 267 ? -25.338 -5.053 29.643 1.00 43.22 267 GLU A N 1
ATOM 2144 C CA . GLU A 1 267 ? -24.761 -5.929 28.609 1.00 43.22 267 GLU A CA 1
ATOM 2145 C C . GLU A 1 267 ? -24.088 -7.224 29.123 1.00 43.22 267 GLU A C 1
ATOM 2147 O O . GLU A 1 267 ? -23.678 -8.043 28.289 1.00 43.22 267 GLU A O 1
ATOM 2152 N N . LEU A 1 268 ? -23.980 -7.419 30.445 1.00 41.72 268 LEU A N 1
ATOM 2153 C CA . LEU A 1 268 ? -23.484 -8.637 31.121 1.00 41.72 268 LEU A CA 1
ATOM 2154 C C . LEU A 1 268 ? -24.629 -9.447 31.742 1.00 41.72 268 LEU A C 1
ATOM 2156 O O . LEU A 1 268 ? -24.509 -10.694 31.746 1.00 41.72 268 LEU A O 1
#

pLDDT: mean 79.42, std 19.02, range [29.3, 96.12]

Sequence (268 aa):
MQREARIPLEGEKQLSNIKNHEIVVVQPDSDITRAIDALTHGDYSSIDYLVDESSDIEHGVIIAKNANKLLPLLEIKQLSHDIYKIIAASLRNNVDAQHEFGNIVHIQKFMDGLLDLQDVRKENTKIKLSVLGALVGNGTFQLNNELKTKLLVLYVQANEEALRHKIINILNDGEGDVKRRFCEVAEEALPTATLNKNTWSVLRELARLKQEERKLFKAGSKFLDWLDVNINLLRSEADTVPLRELIRYRHEVFGNRFGSRRDDLDEL

InterPro domains:
  IPR011989 Armadillo-like helical [G3DSA:1.25.10.10] (43-268)
  IPR031884 Nucleotide exchange factor Sil1, fungi [PF16782] (46-268)

Mean predicted aligned error: 11.5 Å

Secondary structure (DSSP, 8-state):
------------------------------HHHHHHHHHHTT-GGGHHHHHHHTTSHHHHHHHHHTHHHHGGGGGSHHHHHHHHHHHHHHHTT-HHHHHHHHT-TTHHHHHHHHT----TTSTTHHHHHHHHHHHHTTSSSPPPHHHHHHHHHHHHH---HHHHHHHHHHHS-S-S-HHHHHHHHHHHHGGGS--SHHHHHHHHHHHHHHHH-TTS----HHHHHHHHHHHHHHHTT-S-HHHHHHHHIIIIIIS-TTTHHHHTTT--

Foldseek 3Di:
DDDDDDDDDDDDDDPDDPDPPPPPPPDPDDVLVVLLVCVLVVNCPSLVVLLVCLLPQVSLLVCLLVCVSLVVCCVVVVCVQSSLSSLLNSLAVHVNSLVSNVPDPCNVVVVVVLLVPPAPPPPCVQSSLSNLLSNPQVPVDDDDLVRLLSLLLVLLRDPDPVSLVSSLCSQDPDDDDSLLSSLVSLLVNLLVDDDDPRNVSSLVSNQVSCVVPVVSDARDPSSLVSLVVVLVVVVVVPDDPVNVVSLCCNAPRRHDVVVSVVVVVVVD

Radius of gyration: 29.97 Å; Cα contacts (8 Å, |Δi|>4): 275; chains: 1; bounding box: 50×50×128 Å

Nearest PDB structures (foldseek):
  3ifq-assembly1_A  TM=4.316E-01  e=1.033E-01  Homo sapiens
  7tt1-assembly1_D  TM=2.501E-01  e=3.586E+00  Escherichia coli
  7pkq-assembly1_O  TM=2.838E-01  e=6.916E+00  Chlamydomonas reinhardtii

Organism: Pichia kudriavzevii (NCBI:txid4909)

Solvent-accessible surface area (backbone atoms only — not comparable to full-atom values): 15722 Å² total; per-residue (Å²): 132,90,85,88,82,87,86,87,94,81,76,93,80,78,95,75,83,82,73,80,76,72,78,76,74,75,76,84,73,46,71,66,55,54,36,55,53,36,43,70,75,71,43,66,84,38,50,65,58,44,50,70,45,15,64,40,71,70,50,5,31,54,48,26,65,46,34,82,68,52,58,68,46,51,76,41,75,90,43,27,60,56,54,39,48,24,53,20,36,16,20,47,96,27,67,68,11,41,55,41,37,65,70,41,97,53,41,67,62,50,50,56,62,58,60,72,61,83,48,75,84,44,83,57,38,64,44,39,50,43,32,50,34,24,43,32,75,79,67,83,41,83,81,54,67,70,55,49,49,49,48,47,40,44,41,73,69,43,85,48,67,72,56,33,47,53,46,44,47,55,75,41,93,69,87,76,63,59,67,46,52,49,44,55,53,49,50,66,40,51,61,78,50,76,89,44,80,59,53,46,51,41,51,51,52,49,46,50,51,38,67,77,35,68,81,59,65,77,78,50,66,68,42,52,53,41,49,53,52,53,43,56,58,40,60,76,74,50,100,43,73,68,46,56,52,48,53,45,39,51,34,70,59,59,34,58,70,85,61,34,73,61,49,62,73,76,74,113